Protein 5QIV (pdb70)

GO terms:
  GO:0004843 cysteine-type deubiquitinase activity (F, IDA)
  GO:0035871 protein K11-linked deubiquitination (P, IDA)
  GO:0070536 protein K63-linked deubiquitination (P, IDA)
  GO:0071108 protein K48-linked deubiquitination (P, IDA)
  GO:0004843 cysteine-type deubiquitinase activity (F, IMP)
  GO:0016579 protein deubiquitination (P, IMP)
  GO:0005515 protein binding (F, IPI)
  GO:0005634 nucleus (C, HDA)

InterPro domains:
  IPR003323 OTU domain [PS50802] (40-231)
  IPR016615 Ubiquitin thioesterase Otubain [PIRSF013503] (4-231)
  IPR019400 Peptidase C65, otubain [PF10275] (3-229)
  IPR038765 Papain-like cysteine peptidase superfamily [SSF54001] (8-233)
  IPR042467 Peptidase C65, otubain, subdomain 2 [G3DSA:1.20.1300.20] (46-189)
  IPR042468 Peptidase C65, otubain, subdomain 1 [G3DSA:3.30.200.60] (8-229)

Organism: Homo sapiens (NCBI:txid9606)

CATH classification: 3.30.200.60 (+1 more: 1.20.1300.20)

Foldseek 3Di:
DQFKDDKDFQQVCCVVPDPQVQLNVLSVVVNVVFGIWIFGDLQLLFVLLQLLLLLLLLCQPPVVVLVVLLVLLVCLVVLLVVLPHDCVVLVQLSVLSNVLSVCSVPVRDSVVSVVQCVPVVSVVSPSLNLLSSLLSQCSVPVVVCCVPPNVPDDSNVCSVPARNDPSHQDDPSSVLSSCVSSVAKEKEWERESDNDDGDIAIRVRPDDHSWYWYDYDSGTMGTHD

Nearest PDB structures (foldseek):
  5qis-assembly1_A  TM=1.003E+00  e=1.590E-37  Homo sapiens
  4fjv-assembly1_A  TM=9.798E-01  e=3.306E-34  Homo sapiens
  1tff-assembly1_A  TM=9.519E-01  e=2.500E-30  Homo sapiens
  2zfy-assembly1_A  TM=9.402E-01  e=4.139E-23  Homo sapiens
  4ddg-assembly1_A  TM=9.583E-01  e=1.104E-22  Homo sapiens

B-factor: mean 21.62, std 11.78, range [8.52, 109.07]

Radius of gyration: 17.59 Å; Cα contacts (8 Å, |Δi|>4): 343; chains: 1; bounding box: 45×33×50 Å

Sequence (225 aa):
FNLISEKCCDILSILRDHPENRIYRRKIEELSKRFTAIRKTKGDRNCFYRALGYSSYLESLLGKSREIFKFKERVLQTPNDLLAAGFEEHKFRNFFNAFYSVVELVEKDGSVSSSSLLKVFNDQSASDHIVQFLRLLTSAFIRNRADFFRHFIDEEMDIKDFCTHEVEPMATECCDHIQITALSQALSIALQVEYVDEMDTALNHHVFPEAATPSVYLLYKTSHYNILYA

Solvent-accessible surface area: 11249 Å² total; per-residue (Å²): 151,92,1,0,15,89,108,41,113,10,85,28,17,40,185,60,71,95,188,27,183,20,29,127,77,2,10,62,76,0,30,164,113,4,99,14,1,9,88,12,104,61,40,10,8,6,5,0,1,0,2,6,0,7,25,1,24,29,8,32,76,101,94,144,78,11,121,110,9,42,106,68,0,92,96,0,24,84,20,0,87,82,26,61,40,93,74,111,140,4,111,96,51,28,79,24,3,40,67,3,1,48,43,4,84,160,71,33,40,65,69,29,2,14,154,38,0,25,71,89,70,30,0,39,65,0,0,28,0,2,0,19,0,0,0,0,15,0,60,61,93,18,109,72,0,80,122,144,77,59,122,161,34,85,6,150,78,33,0,66,121,80,0,36,51,64,58,32,98,27,90,84,9,1,3,29,0,0,4,73,1,4,98,4,17,0,16,0,0,47,3,63,98,127,104,68,74,26,76,90,86,26,7,76,92,108,37,124,26,51,2,52,0,9,59,34,85,60,34,16,17,2,5,36,85

Secondary structure (DSSP, 8-state):
--SBPPPEEGGGGGGGSTT-HHHHHHHHHHTTT--EEE-B--SS-HHHHHHHHHHHHHHTT-HHHHHHHHHHHHHHHHHHHHTT--HHHHHHHHHHHHHHHHHHHHT--HHHHHHHHHSHHHHHHHHHHHHHHHHHHHHHTHHHHHHHT-TT--HHHHHHHHTSSTTPPP-HHHHHHHHHHHT--EEEEE--SSSS--EEEEESTT---SEEEEE-SS-EEEEE-

Structure (mmCIF, N/CA/C/O backbone):
data_5QIV
#
_entry.id   5QIV
#
_cell.length_a   47.240
_cell.length_b   58.635
_cell.length_c   49.790
_cell.angle_alpha   90.000
_cell.angle_beta   116.180
_cell.angle_gamma   90.000
#
_symmetry.space_group_name_H-M   'P 1 21 1'
#
loop_
_entity.id
_entity.type
_entity.pdbx_description
1 polymer 'Ubiquitin thioesterase OTUB2'
2 non-polymer 1,2-ETHANEDIOL
3 non-polymer "N'-acetyl-2-[(3R)-1,1-dioxo-1lambda~6~-thiolan-3-yl]acetohydrazide"
4 non-polymer 'UNKNOWN LIGAND'
5 water water
#
loop_
_atom_site.group_PDB
_atom_site.id
_atom_site.type_symbol
_atom_site.label_atom_id
_atom_site.label_alt_id
_atom_site.label_comp_id
_atom_site.label_asym_id
_atom_site.label_entity_id
_atom_site.label_seq_id
_atom_site.pdbx_PDB_ins_code
_atom_site.Cartn_x
_atom_site.Cartn_y
_atom_site.Cartn_z
_atom_site.occupancy
_atom_site.B_iso_or_equiv
_atom_site.auth_seq_id
_atom_site.auth_comp_id
_atom_site.auth_asym_id
_atom_site.auth_atom_id
_atom_site.pdbx_PDB_model_num
ATOM 1 N N . PHE A 1 1 ? 30.077 58.171 18.064 1.00 25.76 6 PHE A N 1
ATOM 2 C CA . PHE A 1 1 ? 29.205 56.950 18.328 1.00 22.85 6 PHE A CA 1
ATOM 3 C C . PHE A 1 1 ? 27.929 57.351 19.105 1.00 24.24 6 PHE A C 1
ATOM 4 O O . PHE A 1 1 ? 27.513 56.679 20.067 1.00 27.42 6 PHE A O 1
ATOM 12 N N . ASN A 1 2 ? 27.272 58.433 18.675 1.00 22.27 7 ASN A N 1
ATOM 13 C CA . ASN A 1 2 ? 26.134 58.959 19.389 1.00 23.44 7 ASN A CA 1
ATOM 14 C C . ASN A 1 2 ? 24.806 58.248 19.050 1.00 21.36 7 ASN A C 1
ATOM 15 O O . ASN A 1 2 ? 23.884 58.402 19.796 1.00 21.80 7 ASN A O 1
ATOM 20 N N . LEU A 1 3 ? 24.715 57.516 17.949 1.00 14.53 8 LEU A N 1
ATOM 21 C CA . LEU A 1 3 ? 23.460 56.806 17.567 1.00 14.37 8 LEU A CA 1
ATOM 22 C C . LEU A 1 3 ? 23.547 55.304 17.883 1.00 15.13 8 LEU A C 1
ATOM 23 O O . LEU A 1 3 ? 22.539 54.750 18.381 1.00 16.06 8 LEU A O 1
ATOM 28 N N . ILE A 1 4 ? 24.713 54.681 17.619 1.00 13.81 9 ILE A N 1
ATOM 29 C CA . ILE A 1 4 ? 24.966 53.281 17.906 1.00 14.72 9 ILE A CA 1
ATOM 30 C C . ILE A 1 4 ? 26.395 53.176 18.496 1.00 15.56 9 ILE A C 1
ATOM 31 O O . ILE A 1 4 ? 27.343 53.564 17.846 1.00 14.89 9 ILE A O 1
ATOM 36 N N . SER A 1 5 ? 26.488 52.635 19.723 1.00 14.21 10 SER A N 1
ATOM 37 C CA . SER A 1 5 ? 27.767 52.620 20.470 1.00 14.63 10 SER A CA 1
ATOM 38 C C . SER A 1 5 ? 28.688 51.529 19.949 1.00 16.13 10 SER A C 1
ATOM 39 O O . SER A 1 5 ? 28.301 50.605 19.234 1.00 15.79 10 SER A O 1
ATOM 42 N N . GLU A 1 6 ? 29.932 51.626 20.466 1.00 18.01 11 GLU A N 1
ATOM 43 C CA . GLU A 1 6 ? 30.891 50.569 20.445 1.00 21.26 11 GLU A CA 1
ATOM 44 C C . GLU A 1 6 ? 30.380 49.407 21.317 1.00 17.63 11 GLU A C 1
ATOM 45 O O . GLU A 1 6 ? 29.447 49.582 22.169 1.00 17.88 11 GLU A O 1
ATOM 51 N N . LYS A 1 7 ? 30.969 48.211 21.137 1.00 19.07 12 LYS A N 1
ATOM 52 C CA . LYS A 1 7 ? 30.530 47.045 21.875 1.00 18.54 12 LYS A CA 1
ATOM 53 C C . LYS A 1 7 ? 31.045 47.155 23.294 1.00 18.74 12 LYS A C 1
ATOM 54 O O . LYS A 1 7 ? 32.270 47.464 23.483 1.00 22.07 12 LYS A O 1
ATOM 60 N N . CYS A 1 8 ? 30.233 46.787 24.273 1.00 15.74 13 CYS A N 1
ATOM 61 C CA A CYS A 1 8 ? 30.630 46.726 25.679 0.50 14.92 13 CYS A CA 1
ATOM 62 C CA B CYS A 1 8 ? 30.768 46.649 25.604 0.50 17.92 13 CYS A CA 1
ATOM 63 C C . CYS A 1 8 ? 30.260 45.373 26.305 1.00 16.64 13 CYS A C 1
ATOM 64 O O . CYS A 1 8 ? 29.345 44.649 25.864 1.00 17.46 13 CYS A O 1
ATOM 69 N N . ASP A 1 9 ? 30.891 45.065 27.451 1.00 19.50 14 ASP A N 1
ATOM 70 C CA . ASP A 1 9 ? 30.586 43.873 28.233 1.00 20.89 14 ASP A CA 1
ATOM 71 C C . ASP A 1 9 ? 29.140 43.978 28.733 1.00 17.55 14 ASP A C 1
ATOM 72 O O . ASP A 1 9 ? 28.676 45.071 29.112 1.00 18.31 14 ASP A O 1
ATOM 77 N N . ILE A 1 10 ? 28.393 42.867 28.666 1.00 18.65 15 ILE A N 1
ATOM 78 C CA . ILE A 1 10 ? 26.960 42.893 29.063 1.00 21.08 15 ILE A CA 1
ATOM 79 C C . ILE A 1 10 ? 26.744 43.487 30.482 1.00 20.72 15 ILE A C 1
ATOM 80 O O . ILE A 1 10 ? 25.780 44.260 30.705 1.00 19.04 15 ILE A O 1
ATOM 85 N N . LEU A 1 11 ? 27.600 43.187 31.479 1.00 18.91 16 LEU A N 1
ATOM 86 C CA . LEU A 1 11 ? 27.347 43.653 32.836 1.00 19.34 16 LEU A CA 1
ATOM 87 C C . LEU A 1 11 ? 27.592 45.177 32.981 1.00 20.03 16 LEU A C 1
ATOM 88 O O . LEU A 1 11 ? 27.232 45.753 34.020 1.00 21.28 16 LEU A O 1
ATOM 93 N N . SER A 1 12 ? 28.162 45.835 31.957 1.00 17.78 17 SER A N 1
ATOM 94 C CA . SER A 1 12 ? 28.352 47.280 32.010 1.00 20.53 17 SER A CA 1
ATOM 95 C C . SER A 1 12 ? 27.008 48.047 32.134 1.00 22.14 17 SER A C 1
ATOM 96 O O . SER A 1 12 ? 26.982 49.237 32.519 1.00 24.13 17 SER A O 1
ATOM 99 N N . ILE A 1 13 ? 25.891 47.398 31.811 1.00 18.74 18 ILE A N 1
ATOM 100 C CA . ILE A 1 13 ? 24.612 48.114 31.918 1.00 18.94 18 ILE A CA 1
ATOM 101 C C . ILE A 1 13 ? 24.003 48.015 33.324 1.00 16.71 18 ILE A C 1
ATOM 102 O O . ILE A 1 13 ? 22.982 48.640 33.592 1.00 16.81 18 ILE A O 1
ATOM 107 N N . LEU A 1 14 ? 24.628 47.318 34.282 1.00 17.48 19 LEU A N 1
ATOM 108 C CA . LEU A 1 14 ? 24.154 47.374 35.670 1.00 18.69 19 LEU A CA 1
ATOM 109 C C . LEU A 1 14 ? 24.096 48.825 36.165 1.00 20.96 19 LEU A C 1
ATOM 110 O O . LEU A 1 14 ? 23.241 49.162 36.975 1.00 19.76 19 LEU A O 1
ATOM 115 N N . ARG A 1 15 ? 25.029 49.666 35.702 1.00 20.01 20 ARG A N 1
ATOM 116 C CA . ARG A 1 15 ? 25.123 51.037 36.196 1.00 21.32 20 ARG A CA 1
ATOM 117 C C . ARG A 1 15 ? 23.929 51.883 35.758 1.00 21.74 20 ARG A C 1
ATOM 118 O O . ARG A 1 15 ? 23.752 52.996 36.292 1.00 24.31 20 ARG A O 1
ATOM 126 N N . ASP A 1 16 ? 23.159 51.423 34.745 1.00 20.76 21 ASP A N 1
ATOM 127 C CA . ASP A 1 16 ? 21.954 52.158 34.305 1.00 20.48 21 ASP A CA 1
ATOM 128 C C . ASP A 1 16 ? 20.796 52.039 35.307 1.00 20.03 21 ASP A C 1
ATOM 129 O O . ASP A 1 16 ? 19.920 52.918 35.271 1.00 26.32 21 ASP A O 1
ATOM 134 N N . HIS A 1 17 ? 20.804 51.039 36.206 1.00 23.04 22 HIS A N 1
ATOM 135 C CA . HIS A 1 17 ? 19.728 50.879 37.222 1.00 26.20 22 HIS A CA 1
ATOM 136 C C . HIS A 1 17 ? 20.336 50.433 38.539 1.00 22.51 22 HIS A C 1
ATOM 137 O O . HIS A 1 17 ? 20.112 49.338 39.044 1.00 26.48 22 HIS A O 1
ATOM 144 N N . PRO A 1 18 ? 21.179 51.309 39.132 1.00 20.46 23 PRO A N 1
ATOM 145 C CA . PRO A 1 18 ? 21.866 50.901 40.343 1.00 20.86 23 PRO A CA 1
ATOM 146 C C . PRO A 1 18 ? 20.867 50.624 41.477 1.00 17.60 23 PRO A C 1
ATOM 147 O O . PRO A 1 18 ? 19.863 51.323 41.645 1.00 23.39 23 PRO A O 1
ATOM 151 N N . GLU A 1 19 ? 21.201 49.636 42.322 1.00 24.09 24 GLU A N 1
ATOM 152 C CA . GLU A 1 19 ? 20.369 49.386 43.519 1.00 31.62 24 GLU A CA 1
ATOM 153 C C . GLU A 1 19 ? 18.912 49.122 43.076 1.00 35.78 24 GLU A C 1
ATOM 154 O O . GLU A 1 19 ? 17.947 49.538 43.686 1.00 44.61 24 GLU A O 1
ATOM 160 N N . ASN A 1 20 ? 18.769 48.408 41.961 1.00 37.58 25 ASN A N 1
ATOM 161 C CA . ASN A 1 20 ? 17.476 47.912 41.540 1.00 32.67 25 ASN A CA 1
ATOM 162 C C . ASN A 1 20 ? 17.552 46.389 41.484 1.00 30.40 25 ASN A C 1
ATOM 163 O O . ASN A 1 20 ? 18.178 45.888 40.531 1.00 31.69 25 ASN A O 1
ATOM 168 N N . ARG A 1 21 ? 16.956 45.700 42.490 1.00 24.58 26 ARG A N 1
ATOM 169 C CA . ARG A 1 21 ? 17.099 44.266 42.725 1.00 23.78 26 ARG A CA 1
ATOM 170 C C . ARG A 1 21 ? 16.715 43.458 41.489 1.00 19.70 26 ARG A C 1
ATOM 171 O O . ARG A 1 21 ? 17.385 42.485 41.117 1.00 18.19 26 ARG A O 1
ATOM 179 N N . ILE A 1 22 ? 15.547 43.797 40.925 1.00 19.41 27 ILE A N 1
ATOM 180 C CA . ILE A 1 22 ? 14.996 42.991 39.824 1.00 18.25 27 ILE A CA 1
ATOM 181 C C . ILE A 1 22 ? 15.795 43.196 38.535 1.00 17.68 27 ILE A C 1
ATOM 182 O O . ILE A 1 22 ? 16.140 42.223 37.853 1.00 15.57 27 ILE A O 1
ATOM 187 N N . TYR A 1 23 ? 16.138 44.450 38.226 1.00 18.17 28 TYR A N 1
ATOM 188 C CA . TYR A 1 23 ? 16.989 44.697 37.064 1.00 16.68 28 TYR A CA 1
ATOM 189 C C . TYR A 1 23 ? 18.345 43.974 37.199 1.00 15.38 28 TYR A C 1
ATOM 190 O O . TYR A 1 23 ? 18.827 43.364 36.193 1.00 15.67 28 TYR A O 1
ATOM 199 N N . ARG A 1 24 ? 18.960 44.050 38.402 1.00 15.62 29 ARG A N 1
ATOM 200 C CA . ARG A 1 24 ? 20.269 43.398 38.578 1.00 18.26 29 ARG A CA 1
ATOM 201 C C . ARG A 1 24 ? 20.095 41.888 38.334 1.00 17.75 29 ARG A C 1
ATOM 202 O O . ARG A 1 24 ? 20.907 41.277 37.636 1.00 18.43 29 ARG A O 1
ATOM 210 N N . ARG A 1 25 ? 19.044 41.288 38.904 1.00 16.86 30 ARG A N 1
ATOM 211 C CA . ARG A 1 25 ? 18.857 39.822 38.713 1.00 16.46 30 ARG A CA 1
ATOM 212 C C . ARG A 1 25 ? 18.725 39.461 37.219 1.00 15.35 30 ARG A C 1
ATOM 213 O O . ARG A 1 25 ? 19.339 38.505 36.704 1.00 15.76 30 ARG A O 1
ATOM 221 N N . LYS A 1 26 ? 17.878 40.204 36.479 1.00 14.64 31 LYS A N 1
ATOM 222 C CA . LYS A 1 26 ? 17.597 39.857 35.106 1.00 14.31 31 LYS A CA 1
ATOM 223 C C . LYS A 1 26 ? 18.822 40.094 34.223 1.00 14.05 31 LYS A C 1
ATOM 224 O O . LYS A 1 26 ? 19.062 39.333 33.279 1.00 14.55 31 LYS A O 1
ATOM 230 N N . ILE A 1 27 ? 19.589 41.177 34.499 1.00 13.83 32 ILE A N 1
ATOM 231 C CA . ILE A 1 27 ? 20.826 41.430 33.719 1.00 14.81 32 ILE A CA 1
ATOM 232 C C . ILE A 1 27 ? 21.887 40.354 34.028 1.00 14.63 32 ILE A C 1
ATOM 233 O O . ILE A 1 27 ? 22.577 39.902 33.110 1.00 13.61 32 ILE A O 1
ATOM 238 N N . GLU A 1 28 ? 22.010 39.960 35.297 1.00 14.41 33 GLU A N 1
ATOM 239 C CA . GLU A 1 28 ? 22.938 38.809 35.606 1.00 16.24 33 GLU A CA 1
ATOM 240 C C . GLU A 1 28 ? 22.548 37.528 34.848 1.00 15.56 33 GLU A C 1
ATOM 241 O O . GLU A 1 28 ? 23.393 36.827 34.283 1.00 15.43 33 GLU A O 1
ATOM 247 N N . GLU A 1 29 ? 21.231 37.235 34.788 1.00 15.28 34 GLU A N 1
ATOM 248 C CA . GLU A 1 29 ? 20.737 36.067 34.024 1.00 15.40 34 GLU A CA 1
ATOM 249 C C . GLU A 1 29 ? 21.067 36.215 32.527 1.00 15.01 34 GLU A C 1
ATOM 250 O O . GLU A 1 29 ? 21.557 35.277 31.856 1.00 16.00 34 GLU A O 1
ATOM 256 N N . LEU A 1 30 ? 20.809 37.411 31.990 1.00 14.29 35 LEU A N 1
ATOM 257 C CA . LEU A 1 30 ? 21.069 37.686 30.560 1.00 14.54 35 LEU A CA 1
ATOM 258 C C . LEU A 1 30 ? 22.563 37.461 30.223 1.00 14.31 35 LEU A C 1
ATOM 259 O O . LEU A 1 30 ? 22.908 36.964 29.147 1.00 15.43 35 LEU A O 1
ATOM 264 N N . SER A 1 31 ? 23.458 37.836 31.159 1.00 16.10 36 SER A N 1
ATOM 265 C CA . SER A 1 31 ? 24.939 37.674 30.968 1.00 16.59 36 SER A CA 1
ATOM 266 C C . SER A 1 31 ? 25.369 36.202 30.858 1.00 16.16 36 SER A C 1
ATOM 267 O O . SER A 1 31 ? 26.466 35.937 30.378 1.00 18.79 36 SER A O 1
ATOM 270 N N . LYS A 1 32 ? 24.494 35.250 31.230 1.00 14.75 37 LYS A N 1
ATOM 271 C CA . LYS A 1 32 ? 24.838 33.839 31.133 1.00 18.61 37 LYS A CA 1
ATOM 272 C C . LYS A 1 32 ? 24.670 33.357 29.690 1.00 19.64 37 LYS A C 1
ATOM 273 O O . LYS A 1 32 ? 25.214 32.299 29.355 1.00 21.40 37 LYS A O 1
ATOM 279 N N . ARG A 1 33 ? 23.841 34.082 28.887 1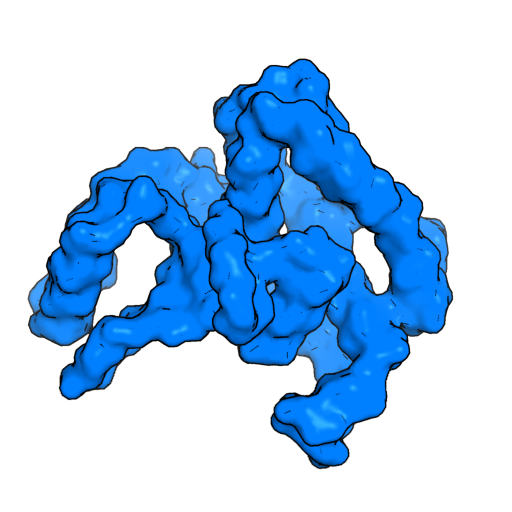.00 19.40 38 ARG A N 1
ATOM 280 C CA . ARG A 1 33 ? 23.516 33.666 27.498 1.00 19.59 38 ARG A CA 1
ATOM 281 C C . ARG A 1 33 ? 24.111 34.601 26.435 1.00 19.52 38 ARG A C 1
ATOM 282 O O . ARG A 1 33 ? 24.274 34.177 25.280 1.00 26.12 38 ARG A O 1
ATOM 290 N N . PHE A 1 34 ? 24.427 35.850 26.818 1.00 18.57 39 PHE A N 1
ATOM 291 C CA . PHE A 1 34 ? 24.970 36.844 25.899 1.00 17.60 39 PHE A CA 1
ATOM 292 C C . PHE A 1 34 ? 26.266 37.437 26.480 1.00 21.20 39 PHE A C 1
ATOM 293 O O . PHE A 1 34 ? 26.372 37.609 27.688 1.00 23.00 39 PHE A O 1
ATOM 301 N N . THR A 1 35 ? 27.219 37.782 25.617 1.00 21.01 40 THR A N 1
ATOM 302 C CA . THR A 1 35 ? 28.549 38.269 26.029 1.00 21.96 40 THR A CA 1
ATOM 303 C C . THR A 1 35 ? 28.720 39.799 25.942 1.00 22.20 40 THR A C 1
ATOM 304 O O . THR A 1 35 ? 29.587 40.388 26.686 1.00 28.53 40 THR A O 1
ATOM 308 N N . ALA A 1 36 ? 27.963 40.467 25.053 1.00 17.53 41 ALA A N 1
ATOM 309 C CA . ALA A 1 36 ? 28.232 41.863 24.726 1.00 16.81 41 ALA A CA 1
ATOM 310 C C . ALA A 1 36 ? 26.938 42.571 24.290 1.00 15.75 41 ALA A C 1
ATOM 311 O O . ALA A 1 36 ? 25.898 41.863 23.970 1.00 16.68 41 ALA A O 1
ATOM 313 N N . ILE A 1 37 ? 26.976 43.915 24.319 1.00 14.72 42 ILE A N 1
ATOM 314 C CA . ILE A 1 37 ? 25.835 44.813 24.011 1.00 13.65 42 ILE A CA 1
ATOM 315 C C . ILE A 1 37 ? 26.324 46.079 23.309 1.00 15.58 42 ILE A C 1
ATOM 316 O O . ILE A 1 37 ? 27.434 46.543 23.604 1.00 17.69 42 ILE A O 1
ATOM 321 N N . ARG A 1 38 ? 25.546 46.578 22.335 1.00 14.35 43 ARG A N 1
ATOM 322 C CA . ARG A 1 38 ? 25.646 47.948 21.856 1.00 14.87 43 ARG A CA 1
ATOM 323 C C . ARG A 1 38 ? 24.379 48.719 22.277 1.00 13.99 43 ARG A C 1
ATOM 324 O O . ARG A 1 38 ? 23.253 48.233 22.075 1.00 14.97 43 ARG A O 1
ATOM 332 N N . LYS A 1 39 ? 24.606 49.924 22.759 1.00 16.34 44 LYS A N 1
ATOM 333 C CA . LYS A 1 39 ? 23.515 50.864 23.120 1.00 15.98 44 LYS A CA 1
ATOM 334 C C . LYS A 1 39 ? 23.127 51.667 21.870 1.00 14.89 44 LYS A C 1
ATOM 335 O O . LYS A 1 39 ? 23.948 51.996 20.993 1.00 17.25 44 LYS A O 1
ATOM 341 N N . THR A 1 40 ? 21.845 52.043 21.830 1.00 15.73 45 THR A N 1
ATOM 342 C CA . THR A 1 40 ? 21.289 52.871 20.770 1.00 15.27 45 THR A CA 1
ATOM 343 C C . THR A 1 40 ? 20.673 54.151 21.379 1.00 14.79 45 THR A C 1
ATOM 344 O O . THR A 1 40 ? 20.154 54.163 22.500 1.00 16.91 45 THR A O 1
ATOM 348 N N . LYS A 1 41 ? 20.670 55.242 20.596 1.00 14.70 46 LYS A N 1
ATOM 349 C CA . LYS A 1 41 ? 20.013 56.487 21.092 1.00 15.82 46 LYS A CA 1
ATOM 350 C C . LYS A 1 41 ? 18.485 56.335 21.200 1.00 13.80 46 LYS A C 1
ATOM 351 O O . LYS A 1 41 ? 17.842 55.847 20.229 1.00 13.26 46 LYS A O 1
ATOM 357 N N . GLY A 1 42 ? 17.895 56.781 22.316 1.00 15.45 47 GLY A N 1
ATOM 358 C CA . GLY A 1 42 ? 16.426 56.698 22.571 1.00 15.16 47 GLY A CA 1
ATOM 359 C C . GLY A 1 42 ? 15.645 57.890 22.040 1.00 15.68 47 GLY A C 1
ATOM 360 O O . GLY A 1 42 ? 15.151 58.709 22.862 1.00 23.37 47 GLY A O 1
ATOM 361 N N . ASP A 1 43 ? 15.585 57.987 20.717 1.00 12.75 48 ASP A N 1
ATOM 362 C CA . ASP A 1 43 ? 15.003 59.167 20.043 1.00 13.44 48 ASP A CA 1
ATOM 363 C C . ASP A 1 43 ? 13.641 58.840 19.353 1.00 14.58 48 ASP A C 1
ATOM 364 O O . ASP A 1 43 ? 13.152 59.652 18.577 1.00 13.57 48 ASP A O 1
ATOM 369 N N . ARG A 1 44 ? 13.081 57.658 19.623 1.00 12.29 49 ARG A N 1
ATOM 370 C CA . ARG A 1 44 ? 11.840 57.173 18.966 1.00 12.91 49 ARG A CA 1
ATOM 371 C C . ARG A 1 44 ? 12.083 56.369 17.697 1.00 12.77 49 ARG A C 1
ATOM 372 O O . ARG A 1 44 ? 11.120 55.704 17.189 1.00 13.67 49 ARG A O 1
ATOM 373 N N . ASN A 1 45 ? 13.328 56.321 17.210 1.00 10.35 50 ASN A N 1
ATOM 374 C CA . ASN A 1 45 ? 13.735 55.589 15.971 1.00 10.93 50 ASN A CA 1
ATOM 375 C C . ASN A 1 45 ? 14.571 54.315 16.249 1.00 10.21 50 ASN A C 1
ATOM 376 O O . ASN A 1 45 ? 14.970 53.633 15.304 1.00 10.46 50 ASN A O 1
ATOM 381 N N . CYS A 1 46 ? 14.751 53.972 17.544 1.00 10.89 51 CYS A N 1
ATOM 382 C CA . CYS A 1 46 ? 15.788 53.001 17.843 1.00 11.24 51 CYS A CA 1
ATOM 383 C C . CYS A 1 46 ? 15.483 51.571 17.365 1.00 11.37 51 CYS A C 1
ATOM 384 O O . CYS A 1 46 ? 16.431 50.777 17.119 1.00 10.79 51 CYS A O 1
ATOM 387 N N . PHE A 1 47 ? 14.193 51.191 17.183 1.00 10.94 52 PHE A N 1
ATOM 388 C CA . PHE A 1 47 ? 13.914 49.837 16.686 1.00 10.22 52 PHE A CA 1
ATOM 389 C C . PHE A 1 47 ? 14.446 49.682 15.267 1.00 9.77 52 PHE A C 1
ATOM 390 O O . PHE A 1 47 ? 15.185 48.737 14.894 1.00 10.47 52 PHE A O 1
ATOM 398 N N . TYR A 1 48 ? 14.045 50.638 14.408 1.00 9.97 53 TYR A N 1
ATOM 399 C CA . TYR A 1 48 ? 14.464 50.626 12.984 1.00 9.44 53 TYR A CA 1
ATOM 400 C C . TYR A 1 48 ? 15.998 50.693 12.840 1.00 9.00 53 TYR A C 1
ATOM 401 O O . TYR A 1 48 ? 16.618 49.968 12.001 1.00 10.35 53 TYR A O 1
ATOM 410 N N . ARG A 1 49 ? 16.592 51.628 13.606 1.00 9.67 54 ARG A N 1
ATOM 411 C CA . ARG A 1 49 ? 18.071 51.834 13.549 1.00 10.64 54 ARG A CA 1
ATOM 412 C C . ARG A 1 49 ? 18.824 50.576 14.043 1.00 10.07 54 ARG A C 1
ATOM 413 O O . ARG A 1 49 ? 19.771 50.159 13.366 1.00 11.06 54 ARG A O 1
ATOM 421 N N . ALA A 1 50 ? 18.353 49.986 15.146 1.00 10.85 55 ALA A N 1
ATOM 422 C CA . ALA A 1 50 ? 19.039 48.800 15.710 1.00 10.56 55 ALA A CA 1
ATOM 423 C C . ALA A 1 50 ? 18.892 47.582 14.786 1.00 10.22 55 ALA A C 1
ATOM 424 O O . ALA A 1 50 ? 19.855 46.794 14.567 1.00 11.35 55 ALA A O 1
ATOM 426 N N . LEU A 1 51 ? 17.642 47.371 14.245 1.00 10.35 56 LEU A N 1
ATOM 427 C CA . LEU A 1 51 ? 17.454 46.164 13.376 1.00 11.10 56 LEU A CA 1
ATOM 428 C C . LEU A 1 51 ? 18.233 46.309 12.077 1.00 9.69 56 LEU A C 1
ATOM 429 O O . LEU A 1 51 ? 18.924 45.363 11.617 1.00 10.99 56 LEU A O 1
ATOM 434 N N . GLY A 1 52 ? 18.211 47.526 11.476 1.00 10.97 57 GLY A N 1
ATOM 435 C CA . GLY A 1 52 ? 19.001 47.734 10.270 1.00 11.36 57 GLY A CA 1
ATOM 436 C C . GLY A 1 52 ? 20.509 47.512 10.455 1.00 10.41 57 GLY A C 1
ATOM 437 O O . GLY A 1 52 ? 21.146 46.799 9.675 1.00 11.51 57 GLY A O 1
ATOM 438 N N . TYR A 1 53 ? 21.035 48.125 11.502 1.00 10.43 58 TYR A N 1
ATOM 439 C CA . TYR A 1 53 ? 22.515 47.933 11.750 1.00 10.58 58 TYR A CA 1
ATOM 440 C C . TYR A 1 53 ? 22.841 46.466 12.048 1.00 10.49 58 TYR A C 1
ATOM 441 O O . TYR A 1 53 ? 23.794 45.887 11.463 1.00 11.19 58 TYR A O 1
ATOM 450 N N . SER A 1 54 ? 22.114 45.851 12.994 1.00 11.13 59 SER A N 1
ATOM 451 C CA A SER A 1 54 ? 22.486 44.496 13.462 0.50 13.31 59 SER A CA 1
ATOM 452 C CA B SER A 1 54 ? 22.504 44.497 13.458 0.50 12.08 59 SER A CA 1
ATOM 453 C C . SER A 1 54 ? 22.354 43.466 12.335 1.00 11.41 59 SER A C 1
ATOM 454 O O . SER A 1 54 ? 23.161 42.572 12.150 1.00 12.49 59 SER A O 1
ATOM 459 N N . TYR A 1 55 ? 21.302 43.580 11.509 1.00 10.77 60 TYR A N 1
ATOM 460 C CA . TYR A 1 55 ? 21.104 42.618 10.415 1.00 11.15 60 TYR A CA 1
ATOM 461 C C . TYR A 1 55 ? 22.201 42.763 9.341 1.00 9.81 60 TYR A C 1
ATOM 462 O O . TYR A 1 55 ? 22.824 41.780 8.886 1.00 12.00 60 TYR A O 1
ATOM 471 N N . LEU A 1 56 ? 22.496 44.004 8.910 1.00 11.64 61 LEU A N 1
ATOM 472 C CA . LEU A 1 56 ? 23.545 44.232 7.920 1.00 11.73 61 LEU A CA 1
ATOM 473 C C . LEU A 1 56 ? 24.918 43.748 8.488 1.00 11.63 61 LEU A C 1
ATOM 474 O O . LEU A 1 56 ? 25.741 43.168 7.745 1.00 12.39 61 LEU A O 1
ATOM 479 N N . GLU A 1 57 ? 25.169 44.026 9.783 1.00 11.31 62 GLU A N 1
ATOM 480 C CA . GLU A 1 57 ? 26.463 43.526 10.414 1.00 13.43 62 GLU A CA 1
ATOM 481 C C . GLU A 1 57 ? 26.568 41.989 10.320 1.00 14.35 62 GLU A C 1
ATOM 482 O O . GLU A 1 57 ? 27.655 41.410 10.045 1.00 14.37 62 GLU A O 1
ATOM 488 N N . SER A 1 58 ? 25.411 41.309 10.470 1.00 12.78 63 SER A N 1
ATOM 489 C CA . SER A 1 58 ? 25.383 39.836 10.454 1.00 13.17 63 SER A CA 1
ATOM 490 C C . SER A 1 58 ? 25.685 39.297 9.033 1.00 14.09 63 SER A C 1
ATOM 491 O O . SER A 1 58 ? 26.067 38.117 8.888 1.00 18.01 63 SER A O 1
ATOM 494 N N . LEU A 1 59 ? 25.516 40.118 7.990 1.00 13.22 64 LEU A N 1
ATOM 495 C CA . LEU A 1 59 ? 25.763 39.683 6.613 1.00 14.30 64 LEU A CA 1
ATOM 496 C C . LEU A 1 59 ? 27.241 39.798 6.218 1.00 14.23 64 LEU A C 1
ATOM 497 O O . LEU A 1 59 ? 27.666 39.222 5.202 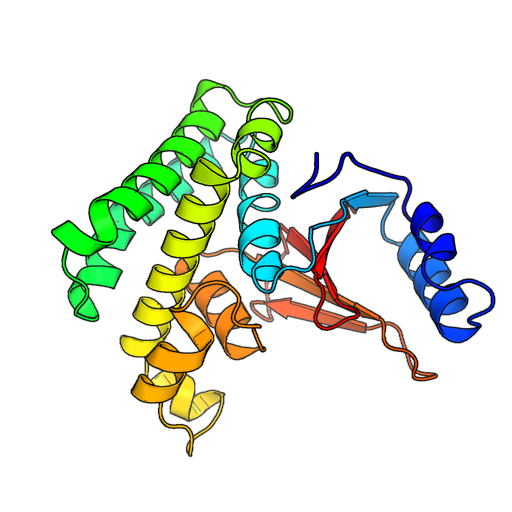1.00 15.98 64 LEU A O 1
ATOM 502 N N . LEU A 1 60 ? 28.043 40.573 6.995 1.00 14.13 65 LEU A N 1
ATOM 503 C CA . LEU A 1 60 ? 29.434 40.890 6.544 1.00 14.08 65 LEU A CA 1
ATOM 504 C C . LEU A 1 60 ? 30.207 39.597 6.234 1.00 14.63 65 LEU A C 1
ATOM 505 O O . LEU A 1 60 ? 30.197 38.669 7.056 1.00 17.60 65 LEU A O 1
ATOM 510 N N . GLY A 1 61 ? 30.807 39.539 5.035 1.00 15.57 66 GLY A N 1
ATOM 511 C CA . GLY A 1 61 ? 31.634 38.350 4.604 1.00 15.42 66 GLY A CA 1
ATOM 512 C C . GLY A 1 61 ? 30.876 37.137 4.057 1.00 14.43 66 GLY A C 1
ATOM 513 O O . GLY A 1 61 ? 31.480 36.139 3.786 1.00 20.38 66 GLY A O 1
ATOM 514 N N . LYS A 1 62 ? 29.539 37.215 3.984 1.00 14.25 67 LYS A N 1
ATOM 515 C CA . LYS A 1 62 ? 28.673 36.069 3.597 1.00 15.57 67 LYS A CA 1
ATOM 516 C C . LYS A 1 62 ? 28.183 36.313 2.180 1.00 14.90 67 LYS A C 1
ATOM 517 O O . LYS A 1 62 ? 27.090 36.948 1.990 1.00 15.74 67 LYS A O 1
ATOM 523 N N . SER A 1 63 ? 28.907 35.819 1.195 1.00 13.43 68 SER A N 1
ATOM 524 C CA . SER A 1 63 ? 28.671 36.216 -0.236 1.00 14.57 68 SER A CA 1
ATOM 525 C C . SER A 1 63 ? 27.317 35.705 -0.769 1.00 13.73 68 SER A C 1
ATOM 526 O O . SER A 1 63 ? 26.626 36.500 -1.468 1.00 14.10 68 SER A O 1
ATOM 529 N N . ARG A 1 64 ? 26.875 34.506 -0.390 1.00 13.21 69 ARG A N 1
ATOM 530 C CA . ARG A 1 64 ? 25.516 34.053 -0.888 1.00 12.63 69 ARG A CA 1
ATOM 531 C C . ARG A 1 64 ? 24.394 34.820 -0.211 1.00 13.11 69 ARG A C 1
ATOM 532 O O . ARG A 1 64 ? 23.405 35.213 -0.905 1.00 14.36 69 ARG A O 1
ATOM 540 N N . GLU A 1 65 ? 24.487 35.050 1.078 1.00 12.03 70 GLU A N 1
ATOM 541 C CA . GLU A 1 65 ? 23.455 35.738 1.839 1.00 14.17 70 GLU A CA 1
ATOM 542 C C . GLU A 1 65 ? 23.341 37.203 1.360 1.00 14.62 70 GLU A C 1
ATOM 543 O O . GLU A 1 65 ? 22.207 37.761 1.302 1.00 16.22 70 GLU A O 1
ATOM 549 N N . ILE A 1 66 ? 24.454 37.880 1.097 1.00 13.82 71 ILE A N 1
ATOM 550 C CA . ILE A 1 66 ? 24.453 39.228 0.542 1.00 14.84 71 ILE A CA 1
ATOM 551 C C . ILE A 1 66 ? 23.738 39.215 -0.824 1.00 14.07 71 ILE A C 1
ATOM 552 O O . ILE A 1 66 ? 22.918 40.119 -1.076 1.00 14.85 71 ILE A O 1
ATOM 557 N N . PHE A 1 67 ? 24.097 38.300 -1.715 1.00 13.88 72 PHE A N 1
ATOM 558 C CA . PHE A 1 67 ? 23.500 38.263 -3.072 1.00 13.54 72 PHE A CA 1
ATOM 559 C C . PHE A 1 67 ? 21.967 38.192 -2.917 1.00 12.86 72 PHE A C 1
ATOM 560 O O . PHE A 1 67 ? 21.240 38.917 -3.648 1.00 14.80 72 PHE A O 1
ATOM 568 N N . LYS A 1 68 ? 21.480 37.245 -2.111 1.00 11.72 73 LYS A N 1
ATOM 569 C CA . LYS A 1 68 ? 19.998 37.002 -1.935 1.00 14.37 73 LYS A CA 1
ATOM 570 C C . LYS A 1 68 ? 19.315 38.228 -1.329 1.00 14.41 73 LYS A C 1
ATOM 571 O O . LYS A 1 68 ? 18.222 38.626 -1.707 1.00 14.56 73 LYS A O 1
ATOM 577 N N . PHE A 1 69 ? 19.977 38.909 -0.373 1.00 12.86 74 PHE A N 1
ATOM 578 C CA . PHE A 1 69 ? 19.395 40.108 0.292 1.00 13.38 74 PHE A CA 1
ATOM 579 C C . PHE A 1 69 ? 19.321 41.240 -0.727 1.00 13.29 74 PHE A C 1
ATOM 580 O O . PHE A 1 69 ? 18.254 41.946 -0.797 1.00 15.90 74 PHE A O 1
ATOM 588 N N . LYS A 1 70 ? 20.384 41.466 -1.501 1.00 13.95 75 LYS A N 1
ATOM 589 C CA . LYS A 1 70 ? 20.357 42.545 -2.571 1.00 16.61 75 LYS A CA 1
ATOM 590 C C . LYS A 1 70 ? 19.199 42.298 -3.553 1.00 14.72 75 LYS A C 1
ATOM 591 O O . LYS A 1 70 ? 18.533 43.229 -3.954 1.00 15.62 75 LYS A O 1
ATOM 597 N N . GLU A 1 71 ? 19.022 41.038 -3.958 1.00 13.50 76 GLU A N 1
ATOM 598 C CA . GLU A 1 71 ? 17.919 40.677 -4.890 1.00 15.99 76 GLU A CA 1
ATOM 599 C C . GLU A 1 71 ? 16.565 41.123 -4.277 1.00 14.53 76 GLU A C 1
ATOM 600 O O . GLU A 1 71 ? 15.720 41.699 -5.002 1.00 17.18 76 GLU A O 1
ATOM 606 N N . ARG A 1 72 ? 16.307 40.856 -2.990 1.00 13.16 77 ARG A N 1
ATOM 607 C CA . ARG A 1 72 ? 15.045 41.266 -2.344 1.00 12.29 77 ARG A CA 1
ATOM 608 C C . ARG A 1 72 ? 14.943 42.805 -2.274 1.00 12.64 77 ARG A C 1
ATOM 609 O O . ARG A 1 72 ? 13.924 43.411 -2.579 1.00 13.27 77 ARG A O 1
ATOM 617 N N . VAL A 1 73 ? 16.048 43.469 -1.871 1.00 12.45 78 VAL A N 1
ATOM 618 C CA . VAL A 1 73 ? 16.035 44.966 -1.752 1.00 12.28 78 VAL A CA 1
ATOM 619 C C . VAL A 1 73 ? 15.729 45.603 -3.127 1.00 11.79 78 VAL A C 1
ATOM 620 O O . VAL A 1 73 ? 14.951 46.598 -3.198 1.00 12.68 78 VAL A O 1
ATOM 624 N N . LEU A 1 74 ? 16.237 45.030 -4.222 1.00 14.06 79 LEU A N 1
ATOM 625 C CA . LEU A 1 74 ? 15.969 45.614 -5.552 1.00 16.39 79 LEU A CA 1
ATOM 626 C C . LEU A 1 74 ? 14.468 45.530 -5.922 1.00 15.58 79 LEU A C 1
ATOM 627 O O . LEU A 1 74 ? 13.998 46.381 -6.731 1.00 16.21 79 LEU A O 1
ATOM 632 N N . GLN A 1 75 ? 13.720 44.629 -5.279 1.00 13.68 80 GLN A N 1
ATOM 633 C CA . GLN A 1 75 ? 12.270 44.533 -5.561 1.00 15.01 80 GLN A CA 1
ATOM 634 C C . GLN A 1 75 ? 11.431 45.423 -4.668 1.00 13.59 80 GLN A C 1
ATOM 635 O O . GLN A 1 75 ? 10.232 45.647 -4.966 1.00 13.83 80 GLN A O 1
ATOM 641 N N . THR A 1 76 ? 11.968 45.972 -3.584 1.00 13.05 81 THR A N 1
ATOM 642 C CA . THR A 1 76 ? 11.182 46.765 -2.616 1.00 12.45 81 THR A CA 1
ATOM 643 C C . THR A 1 76 ? 10.515 48.023 -3.211 1.00 12.22 81 THR A C 1
ATOM 644 O O . THR A 1 76 ? 9.461 48.411 -2.679 1.00 13.43 81 THR A O 1
ATOM 648 N N . PRO A 1 77 ? 11.066 48.709 -4.242 1.00 11.87 82 PRO A N 1
ATOM 649 C CA . PRO A 1 77 ? 10.299 49.812 -4.843 1.00 14.09 82 PRO A CA 1
ATOM 650 C C . PRO A 1 77 ? 8.907 49.371 -5.312 1.00 14.80 82 PRO A C 1
ATOM 651 O O . PRO A 1 77 ? 7.952 50.178 -5.284 1.00 15.16 82 PRO A O 1
ATOM 655 N N . ASN A 1 78 ? 8.788 48.131 -5.778 1.00 13.75 83 ASN A N 1
ATOM 656 C CA . ASN A 1 78 ? 7.469 47.599 -6.259 1.00 14.14 83 ASN A CA 1
ATOM 657 C C . ASN A 1 78 ? 6.487 47.507 -5.089 1.00 13.87 83 ASN A C 1
ATOM 658 O O . ASN A 1 78 ? 5.265 47.804 -5.247 1.00 13.97 83 ASN A O 1
ATOM 663 N N . ASP A 1 79 ? 6.922 47.057 -3.905 1.00 12.95 84 ASP A N 1
ATOM 664 C CA . ASP A 1 79 ? 6.071 47.058 -2.719 1.00 13.39 84 ASP A CA 1
ATOM 665 C C . ASP A 1 79 ? 5.533 48.469 -2.440 1.00 12.61 84 ASP A C 1
ATOM 666 O O . ASP A 1 79 ? 4.345 48.668 -2.048 1.00 12.62 84 ASP A O 1
ATOM 671 N N . LEU A 1 80 ? 6.464 49.453 -2.427 1.00 12.67 85 LEU A N 1
ATOM 672 C CA . LEU A 1 80 ? 6.083 50.877 -2.120 1.00 13.29 85 LEU A CA 1
ATOM 673 C C . LEU A 1 80 ? 5.066 51.395 -3.173 1.00 13.27 85 LEU A C 1
ATOM 674 O O . LEU A 1 80 ? 4.028 52.012 -2.756 1.00 12.95 85 LEU A O 1
ATOM 679 N N . LEU A 1 81 ? 5.303 51.137 -4.456 1.00 12.97 86 LEU A N 1
ATOM 680 C CA . LEU A 1 81 ? 4.410 51.625 -5.514 1.00 13.67 86 LEU A CA 1
ATOM 681 C C . LEU A 1 81 ? 3.029 50.949 -5.339 1.00 13.21 86 LEU A C 1
ATOM 682 O O . LEU A 1 81 ? 1.973 51.598 -5.602 1.00 14.26 86 LEU A O 1
ATOM 687 N N . ALA A 1 82 ? 2.960 49.648 -5.064 1.00 13.76 87 ALA A N 1
ATOM 688 C CA . ALA A 1 82 ? 1.693 48.926 -4.946 1.00 14.54 87 ALA A CA 1
ATOM 689 C C . ALA A 1 82 ? 0.827 49.476 -3.785 1.00 13.10 87 ALA A C 1
ATOM 690 O O . ALA A 1 82 ? -0.433 49.319 -3.796 1.00 15.54 87 ALA A O 1
ATOM 692 N N . ALA A 1 83 ? 1.479 50.088 -2.760 1.00 12.79 88 ALA A N 1
ATOM 693 C CA . ALA A 1 83 ? 0.809 50.644 -1.579 1.00 13.63 88 ALA A CA 1
ATOM 694 C C . ALA A 1 83 ? 0.424 52.113 -1.790 1.00 13.52 88 ALA A C 1
ATOM 695 O O . ALA A 1 83 ? -0.215 52.706 -0.911 1.00 15.35 88 ALA A O 1
ATOM 697 N N . GLY A 1 84 ? 0.841 52.687 -2.912 1.00 12.65 89 GLY A N 1
ATOM 698 C CA . GLY A 1 84 ? 0.469 54.110 -3.257 1.00 14.67 89 GLY A CA 1
ATOM 699 C C . GLY A 1 84 ? 1.515 55.170 -3.008 1.00 16.14 89 GLY A C 1
ATOM 700 O O . GLY A 1 84 ? 1.248 56.339 -3.195 1.00 17.43 89 GLY A O 1
ATOM 701 N N . PHE A 1 85 ? 2.733 54.749 -2.647 1.00 13.14 90 PHE A N 1
ATOM 702 C CA . PHE A 1 85 ? 3.845 55.701 -2.508 1.00 13.56 90 PHE A CA 1
ATOM 703 C C . PHE A 1 85 ? 4.326 56.048 -3.914 1.00 15.56 90 PHE A C 1
ATOM 704 O O . PHE A 1 85 ? 4.344 55.201 -4.822 1.00 20.20 90 PHE A O 1
ATOM 712 N N . GLU A 1 86 ? 4.815 57.274 -4.082 1.00 17.09 91 GLU A N 1
ATOM 713 C CA . GLU A 1 86 ? 5.285 57.740 -5.404 1.00 18.90 91 GLU A CA 1
ATOM 714 C C . GLU A 1 86 ? 6.814 57.714 -5.496 1.00 17.24 91 GLU A C 1
ATOM 715 O O . GLU A 1 86 ? 7.492 58.084 -4.521 1.00 15.48 91 GLU A O 1
ATOM 721 N N . GLU A 1 87 ? 7.356 57.255 -6.628 1.00 16.06 92 GLU A N 1
ATOM 722 C CA . GLU A 1 87 ? 8.797 57.038 -6.760 1.00 16.56 92 GLU A CA 1
ATOM 723 C C . GLU A 1 87 ? 9.575 58.321 -6.456 1.00 16.21 92 GLU A C 1
ATOM 724 O O . GLU A 1 87 ? 10.652 58.259 -5.786 1.00 17.78 92 GLU A O 1
ATOM 730 N N . HIS A 1 88 ? 9.130 59.490 -6.927 1.00 17.18 93 HIS A N 1
ATOM 731 C CA . HIS A 1 88 ? 9.939 60.657 -6.759 1.00 19.22 93 HIS A CA 1
ATOM 732 C C . HIS A 1 88 ? 10.008 61.020 -5.263 1.00 18.74 93 HIS A C 1
ATOM 733 O O . HIS A 1 88 ? 10.949 61.704 -4.859 1.00 21.73 93 HIS A O 1
ATOM 740 N N . LYS A 1 89 ? 9.032 60.593 -4.442 1.00 17.41 94 LYS A N 1
ATOM 741 C CA . LYS A 1 89 ? 9.007 60.846 -2.982 1.00 18.11 94 LYS A CA 1
ATOM 742 C C . LYS A 1 89 ? 9.756 59.779 -2.142 1.00 17.49 94 LYS A C 1
ATOM 743 O O . LYS A 1 89 ? 10.111 60.073 -0.948 1.00 21.95 94 LYS A O 1
ATOM 749 N N . PHE A 1 90 ? 9.988 58.571 -2.673 1.00 14.02 95 PHE A N 1
ATOM 750 C CA . PHE A 1 90 ? 10.778 57.568 -1.883 1.00 14.60 95 PHE A CA 1
ATOM 751 C C . PHE A 1 90 ? 12.198 57.403 -2.421 1.00 12.29 95 PHE A C 1
ATOM 752 O O . PHE A 1 90 ? 13.054 56.746 -1.696 1.00 12.80 95 PHE A O 1
ATOM 760 N N . ARG A 1 91 ? 12.496 57.896 -3.608 1.00 12.73 96 ARG A N 1
ATOM 761 C CA . ARG A 1 91 ? 13.845 57.744 -4.314 1.00 12.99 96 ARG A CA 1
ATOM 762 C C . ARG A 1 91 ? 15.011 58.026 -3.339 1.00 11.91 96 ARG A C 1
ATOM 763 O O . ARG A 1 91 ? 15.955 57.217 -3.279 1.00 12.64 96 ARG A O 1
ATOM 771 N N . ASN A 1 92 ? 14.992 59.163 -2.648 1.00 11.86 97 ASN A N 1
ATOM 772 C CA . ASN A 1 92 ? 16.186 59.546 -1.859 1.00 10.95 97 ASN A CA 1
ATOM 773 C C . ASN A 1 92 ? 16.412 58.516 -0.727 1.00 11.83 97 ASN A C 1
ATOM 774 O O . ASN A 1 92 ? 17.601 58.228 -0.313 1.00 13.60 97 ASN A O 1
ATOM 779 N N . PHE A 1 93 ? 15.332 57.962 -0.162 1.00 11.73 98 PHE A N 1
ATOM 780 C CA . PHE A 1 93 ? 15.400 56.996 0.964 1.00 10.56 98 PHE A CA 1
ATOM 781 C C . PHE A 1 93 ? 15.807 55.604 0.461 1.00 10.76 98 PHE A C 1
ATOM 782 O O . PHE A 1 93 ? 16.707 54.949 1.042 1.00 11.57 98 PHE A O 1
ATOM 790 N N . PHE A 1 94 ? 15.176 55.123 -0.635 1.00 10.49 99 PHE A N 1
ATOM 791 C CA . PHE A 1 94 ? 15.602 53.876 -1.257 1.00 11.23 99 PHE A CA 1
ATOM 792 C C . PHE A 1 94 ? 17.105 53.933 -1.618 1.00 11.14 99 PHE A C 1
ATOM 793 O O . PHE A 1 94 ? 17.860 52.957 -1.409 1.00 13.27 99 PHE A O 1
ATOM 801 N N . ASN A 1 95 ? 17.539 55.023 -2.207 1.00 11.86 100 ASN A N 1
ATOM 802 C CA . ASN A 1 95 ? 18.933 55.123 -2.679 1.00 13.00 100 ASN A CA 1
ATOM 803 C C . ASN A 1 95 ? 19.892 54.997 -1.488 1.00 13.43 100 ASN A C 1
ATOM 804 O O . ASN A 1 95 ? 20.994 54.366 -1.618 1.00 12.78 100 ASN A O 1
ATOM 809 N N . ALA A 1 96 ? 19.559 55.633 -0.374 1.00 12.23 101 ALA A N 1
ATOM 810 C CA . ALA A 1 96 ? 20.400 55.546 0.818 1.00 12.40 101 ALA A CA 1
ATOM 811 C C . ALA A 1 96 ? 20.499 54.105 1.330 1.00 12.01 101 ALA A C 1
ATOM 812 O O . ALA A 1 96 ? 21.591 53.616 1.754 1.00 12.15 101 ALA A O 1
ATOM 814 N N . PHE A 1 97 ? 19.384 53.362 1.379 1.00 12.07 102 PHE A N 1
ATOM 815 C CA . PHE A 1 97 ? 19.417 51.956 1.854 1.00 11.67 102 PHE A CA 1
ATOM 816 C C . PHE A 1 97 ? 20.221 51.084 0.875 1.00 12.14 102 PHE A C 1
ATOM 817 O O . PHE A 1 97 ? 21.039 50.219 1.308 1.00 13.55 102 PHE A O 1
ATOM 825 N N . TYR A 1 98 ? 19.979 51.194 -0.448 1.00 12.23 103 TYR A N 1
ATOM 826 C CA . TYR A 1 98 ? 20.717 50.400 -1.425 1.00 12.85 103 TYR A CA 1
ATOM 827 C C . TYR A 1 98 ? 22.235 50.681 -1.247 1.00 13.39 103 TYR A C 1
ATOM 828 O O . TYR A 1 98 ? 23.083 49.766 -1.380 1.00 14.46 103 TYR A O 1
ATOM 837 N N . SER A 1 99 ? 22.617 51.956 -1.066 1.00 12.83 104 SER A N 1
ATOM 838 C CA . SER A 1 99 ? 24.057 52.353 -0.879 1.00 13.65 104 SER A CA 1
ATOM 839 C C . SER A 1 99 ? 24.684 51.599 0.303 1.00 12.43 104 SER A C 1
ATOM 840 O O . SER A 1 99 ? 25.846 51.083 0.171 1.00 14.62 104 SER A O 1
ATOM 843 N N . VAL A 1 100 ? 23.991 51.501 1.432 1.00 12.27 105 VAL A N 1
ATOM 844 C CA . VAL A 1 100 ? 24.602 50.849 2.585 1.00 12.16 105 VAL A CA 1
ATOM 845 C C . VAL A 1 100 ? 24.674 49.319 2.385 1.00 14.19 105 VAL A C 1
ATOM 846 O O . VAL A 1 100 ? 25.615 48.669 2.860 1.00 13.53 105 VAL A O 1
ATOM 850 N N . VAL A 1 101 ? 23.739 48.700 1.629 1.00 12.71 106 VAL A N 1
ATOM 851 C CA . VAL A 1 101 ? 23.853 47.296 1.298 1.00 13.16 106 VAL A CA 1
ATOM 852 C C . VAL A 1 101 ? 25.083 47.075 0.389 1.00 14.29 106 VAL A C 1
ATOM 853 O O . VAL A 1 101 ? 25.843 46.080 0.548 1.00 15.54 106 VAL A O 1
ATOM 857 N N . GLU A 1 102 ? 25.300 47.938 -0.611 1.00 13.73 107 GLU A N 1
ATOM 858 C CA . GLU A 1 102 ? 26.490 47.824 -1.451 1.00 14.49 107 GLU A CA 1
ATOM 859 C C . GLU A 1 102 ? 27.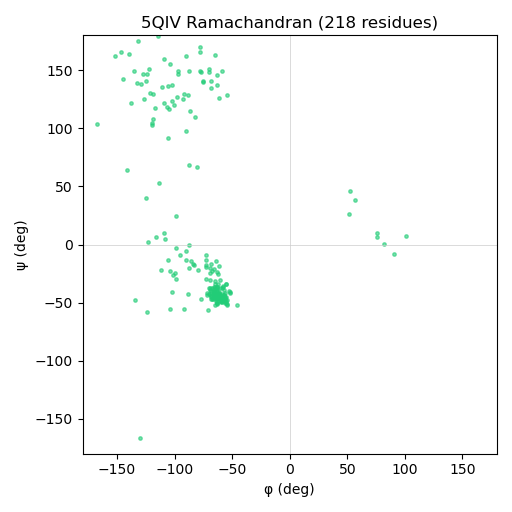778 48.006 -0.603 1.00 14.03 107 GLU A C 1
ATOM 860 O O . GLU A 1 102 ? 28.798 47.366 -0.929 1.00 15.07 107 GLU A O 1
ATOM 866 N N . LEU A 1 103 ? 27.746 48.860 0.437 1.00 13.76 108 LEU A N 1
ATOM 867 C CA . LEU A 1 103 ? 28.939 48.997 1.358 1.00 14.06 108 LEU A CA 1
ATOM 868 C C . LEU A 1 103 ? 29.258 47.681 2.069 1.00 16.09 108 LEU A C 1
ATOM 869 O O . LEU A 1 103 ? 30.461 47.292 2.190 1.00 15.75 108 LEU A O 1
ATOM 874 N N . VAL A 1 104 ? 28.215 46.993 2.532 1.00 14.42 109 VAL A N 1
ATOM 875 C CA . VAL A 1 104 ? 28.402 45.675 3.149 1.00 14.93 109 VAL A CA 1
ATOM 876 C C . VAL A 1 104 ? 29.161 44.734 2.185 1.00 16.99 109 VAL A C 1
ATOM 877 O O . VAL A 1 104 ? 30.096 43.979 2.583 1.00 18.89 109 VAL A O 1
ATOM 881 N N . GLU A 1 105 ? 28.716 44.699 0.924 1.00 15.42 110 GLU A N 1
ATOM 882 C CA . GLU A 1 105 ? 29.319 43.914 -0.132 1.00 16.22 110 GLU A CA 1
ATOM 883 C C . GLU A 1 105 ? 30.775 44.345 -0.469 1.00 15.71 110 GLU A C 1
ATOM 884 O O . GLU A 1 105 ? 31.688 43.493 -0.516 1.00 19.14 110 GLU A O 1
ATOM 890 N N . LYS A 1 106 ? 31.004 45.633 -0.697 1.00 17.52 111 LYS A N 1
ATOM 891 C CA . LYS A 1 106 ? 32.226 46.117 -1.335 1.00 19.98 111 LYS A CA 1
ATOM 892 C C . LYS A 1 106 ? 33.321 46.364 -0.267 1.00 18.53 111 LYS A C 1
ATOM 893 O O . LYS A 1 106 ? 34.447 46.062 -0.496 1.00 23.35 111 LYS A O 1
ATOM 899 N N . ASP A 1 107 ? 32.980 46.946 0.865 1.00 18.79 112 ASP A N 1
ATOM 900 C CA . ASP A 1 107 ? 33.891 47.344 1.923 1.00 20.84 112 ASP A CA 1
ATOM 901 C C . ASP A 1 107 ? 33.989 46.185 2.919 1.00 21.54 112 ASP A C 1
ATOM 902 O O . ASP A 1 107 ? 35.064 45.644 3.118 1.00 25.85 112 ASP A O 1
ATOM 907 N N . GLY A 1 108 ? 32.850 45.736 3.450 1.00 18.34 113 GLY A N 1
ATOM 908 C CA . GLY A 1 108 ? 32.814 44.541 4.307 1.00 20.48 113 GLY A CA 1
ATOM 909 C C . GLY A 1 108 ? 33.328 44.724 5.740 1.00 16.97 113 GLY A C 1
ATOM 910 O O . GLY A 1 108 ? 33.492 43.714 6.462 1.00 24.16 113 GLY A O 1
ATOM 911 N N . SER A 1 109 ? 33.651 45.943 6.189 1.00 18.72 114 SER A N 1
ATOM 912 C CA . SER A 1 109 ? 34.168 46.149 7.595 1.00 17.07 114 SER A CA 1
ATOM 913 C C . SER A 1 109 ? 33.039 46.584 8.552 1.00 13.87 114 SER A C 1
ATOM 914 O O . SER A 1 109 ? 32.149 47.399 8.211 1.00 15.56 114 SER A O 1
ATOM 917 N N . VAL A 1 110 ? 33.125 46.172 9.822 1.00 13.11 115 VAL A N 1
ATOM 918 C CA . VAL A 1 110 ? 32.333 46.713 10.879 1.00 13.99 115 VAL A CA 1
ATOM 919 C C . VAL A 1 110 ? 32.534 48.243 10.993 1.00 14.33 115 VAL A C 1
ATOM 920 O O . VAL A 1 110 ? 31.583 49.022 11.138 1.00 15.35 115 VAL A O 1
ATOM 924 N N . SER A 1 111 ? 33.763 48.719 10.914 1.00 13.31 116 SER A N 1
ATOM 925 C CA A SER A 1 111 ? 34.073 50.137 11.130 0.50 14.39 116 SER A CA 1
ATOM 926 C CA B SER A 1 111 ? 33.977 50.121 11.193 0.50 13.73 116 SER A CA 1
ATOM 927 C C . SER A 1 111 ? 33.289 51.027 10.156 1.00 12.99 116 SER A C 1
ATOM 928 O O . SER A 1 111 ? 32.713 52.076 10.537 1.00 14.74 116 SER A O 1
ATOM 933 N N . SER A 1 112 ? 33.319 50.663 8.867 1.00 12.84 117 SER A N 1
ATOM 934 C CA A SER A 1 112 ? 32.658 51.504 7.821 0.50 13.38 117 SER A CA 1
ATOM 935 C CA B SER A 1 112 ? 32.652 51.465 7.808 0.50 15.03 117 SER A CA 1
ATOM 936 C C . SER A 1 112 ? 31.122 51.447 7.986 1.00 14.07 117 SER A C 1
ATOM 937 O O . SER A 1 112 ? 30.446 52.507 7.813 1.00 13.33 117 SER A O 1
ATOM 942 N N . LEU A 1 113 ? 30.571 50.298 8.390 1.00 12.42 118 LEU A N 1
ATOM 943 C CA . LEU A 1 113 ? 29.092 50.192 8.540 1.00 11.91 118 LEU A CA 1
ATOM 944 C C . LEU A 1 113 ? 28.649 51.029 9.739 1.00 11.56 118 LEU A C 1
ATOM 945 O O . LEU A 1 113 ? 27.638 51.788 9.732 1.00 12.09 118 LEU A O 1
ATOM 950 N N . LEU A 1 114 ? 29.433 50.938 10.853 1.00 12.70 119 LEU A N 1
ATOM 951 C CA . LEU A 1 114 ? 29.129 51.719 12.069 1.00 14.14 119 LEU A CA 1
ATOM 952 C C . LEU A 1 114 ? 29.229 53.231 11.788 1.00 12.09 119 LEU A C 1
ATOM 953 O O . LEU A 1 114 ? 28.361 53.992 12.290 1.00 14.22 119 LEU A O 1
ATOM 958 N N . LYS A 1 115 ? 30.185 53.667 10.943 1.00 11.76 120 LYS A N 1
ATOM 959 C CA . LYS A 1 115 ? 30.305 55.119 10.602 1.00 13.19 120 LYS A CA 1
ATOM 960 C C . LYS A 1 115 ? 29.026 55.607 9.866 1.00 12.55 120 LYS A C 1
ATOM 961 O O . LYS A 1 115 ? 28.496 56.666 10.173 1.00 14.03 120 LYS A O 1
ATOM 967 N N . VAL A 1 116 ? 28.501 54.814 8.928 1.00 11.51 121 VAL A N 1
ATOM 968 C CA . VAL A 1 116 ? 27.215 55.203 8.196 1.00 11.71 121 VAL A CA 1
ATOM 969 C C . VAL A 1 116 ? 26.075 55.296 9.211 1.00 11.83 121 VAL A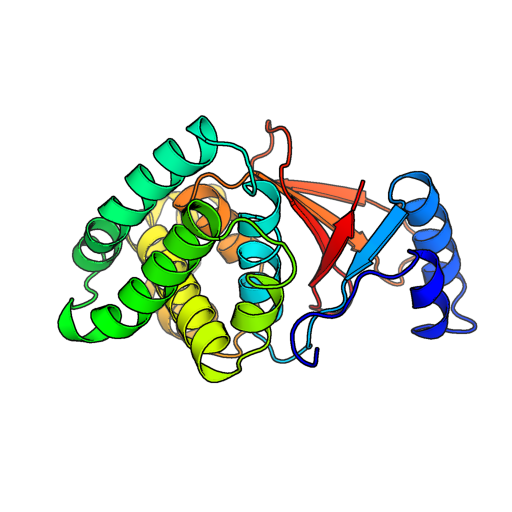 C 1
ATOM 970 O O . VAL A 1 116 ? 25.306 56.295 9.189 1.00 12.33 121 VAL A O 1
ATOM 974 N N . PHE A 1 117 ? 25.943 54.304 10.113 1.00 11.80 122 PHE A N 1
ATOM 975 C CA . PHE A 1 117 ? 24.807 54.332 11.039 1.00 11.34 122 PHE A CA 1
ATOM 976 C C . PHE A 1 117 ? 24.930 55.411 12.139 1.00 11.44 122 PHE A C 1
ATOM 977 O O . PHE A 1 117 ? 23.914 55.707 12.831 1.00 12.82 122 PHE A O 1
ATOM 985 N N . ASN A 1 118 ? 26.126 56.009 12.326 1.00 11.24 123 ASN A N 1
ATOM 986 C CA . ASN A 1 118 ? 26.361 57.165 13.240 1.00 11.09 123 ASN A CA 1
ATOM 987 C C . ASN A 1 118 ? 26.392 58.520 12.515 1.00 11.86 123 ASN A C 1
ATOM 988 O O . ASN A 1 118 ? 26.498 59.550 13.203 1.00 14.91 123 ASN A O 1
ATOM 993 N N . ASP A 1 119 ? 26.268 58.517 11.187 1.00 11.11 124 ASP A N 1
ATOM 994 C CA . ASP A 1 119 ? 26.131 59.765 10.332 1.00 11.71 124 ASP A CA 1
ATOM 995 C C . ASP A 1 119 ? 24.657 60.147 10.401 1.00 10.95 124 ASP A C 1
ATOM 996 O O . ASP A 1 119 ? 23.825 59.347 9.944 1.00 11.05 124 ASP A O 1
ATOM 1001 N N . GLN A 1 120 ? 24.307 61.224 11.056 1.00 11.30 125 GLN A N 1
ATOM 1002 C CA . GLN A 1 120 ? 22.889 61.591 11.294 1.00 11.22 125 GLN A CA 1
ATOM 1003 C C . GLN A 1 120 ? 22.081 61.585 9.980 1.00 11.73 125 GLN A C 1
ATOM 1004 O O . GLN A 1 120 ? 20.972 61.068 10.018 1.00 12.52 125 GLN A O 1
ATOM 1010 N N . SER A 1 121 ? 22.646 62.093 8.914 1.00 10.35 126 SER A N 1
ATOM 1011 C CA . SER A 1 121 ? 21.958 62.219 7.624 1.00 10.89 126 SER A CA 1
ATOM 1012 C C . SER A 1 121 ? 21.766 60.821 7.006 1.00 10.82 126 SER A C 1
ATOM 1013 O O . SER A 1 121 ? 20.615 60.415 6.655 1.00 11.33 126 SER A O 1
ATOM 1016 N N . ALA A 1 122 ? 22.834 60.051 6.805 1.00 9.57 127 ALA A N 1
ATOM 1017 C CA . ALA A 1 122 ? 22.689 58.726 6.168 1.00 10.28 127 ALA A CA 1
ATOM 1018 C C . ALA A 1 122 ? 21.775 57.851 7.023 1.00 9.89 127 ALA A C 1
ATOM 1019 O O . ALA A 1 122 ? 20.868 57.143 6.493 1.00 10.69 127 ALA A O 1
ATOM 1021 N N . SER A 1 123 ? 21.997 57.825 8.334 1.00 8.81 128 SER A N 1
ATOM 1022 C CA . SER A 1 123 ? 21.322 56.906 9.237 1.00 8.56 128 SER A CA 1
ATOM 1023 C C . SER A 1 123 ? 19.805 57.265 9.237 1.00 9.52 128 SER A C 1
ATOM 1024 O O . SER A 1 123 ? 18.955 56.343 9.222 1.00 10.17 128 SER A O 1
ATOM 1027 N N . ASP A 1 124 ? 19.443 58.553 9.318 1.00 10.97 129 ASP A N 1
ATOM 1028 C CA . ASP A 1 124 ? 18.018 58.949 9.337 1.00 9.77 129 ASP A CA 1
ATOM 1029 C C . ASP A 1 124 ? 17.377 58.686 7.954 1.00 9.09 129 ASP A C 1
ATOM 1030 O O . ASP A 1 124 ? 16.142 58.384 7.930 1.00 10.68 129 ASP A O 1
ATOM 1035 N N . HIS A 1 125 ? 18.110 58.759 6.859 1.00 9.45 130 HIS A N 1
ATOM 1036 C CA . HIS A 1 125 ? 17.577 58.364 5.535 1.00 10.14 130 HIS A CA 1
ATOM 1037 C C . HIS A 1 125 ? 17.234 56.865 5.559 1.00 10.41 130 HIS A C 1
ATOM 1038 O O . HIS A 1 125 ? 16.182 56.412 4.983 1.00 10.30 130 HIS A O 1
ATOM 1045 N N . ILE A 1 126 ? 18.167 56.023 6.098 1.00 9.89 131 ILE A N 1
ATOM 1046 C CA . ILE A 1 126 ? 17.950 54.597 6.199 1.00 10.09 131 ILE A CA 1
ATOM 1047 C C . ILE A 1 126 ? 16.696 54.330 7.050 1.00 8.52 131 ILE A C 1
ATOM 1048 O O . ILE A 1 126 ? 15.858 53.472 6.653 1.00 10.61 131 ILE A O 1
ATOM 1053 N N . VAL A 1 127 ? 16.568 54.924 8.220 1.00 10.19 132 VAL A N 1
ATOM 1054 C CA . VAL A 1 127 ? 15.432 54.727 9.087 1.00 10.13 132 VAL A CA 1
ATOM 1055 C C . VAL A 1 127 ? 14.132 55.122 8.326 1.00 9.82 132 VAL A C 1
ATOM 1056 O O . VAL A 1 127 ? 13.128 54.366 8.334 1.00 10.25 132 VAL A O 1
ATOM 1060 N N . GLN A 1 128 ? 14.104 56.251 7.622 1.00 10.14 133 GLN A N 1
ATOM 1061 C CA . GLN A 1 128 ? 12.865 56.686 6.937 1.00 9.55 133 GLN A CA 1
ATOM 1062 C C . GLN A 1 128 ? 12.502 55.645 5.871 1.00 9.15 133 GLN A C 1
ATOM 1063 O O . GLN A 1 128 ? 11.307 55.318 5.678 1.00 10.23 133 GLN A O 1
ATOM 1069 N N . PHE A 1 129 ? 13.484 55.107 5.142 1.00 10.03 134 PHE A N 1
ATOM 1070 C CA . PHE A 1 129 ? 13.215 54.025 4.155 1.00 10.39 134 PHE A CA 1
ATOM 1071 C C . PHE A 1 129 ? 12.526 52.832 4.835 1.00 9.96 134 PHE A C 1
ATOM 1072 O O . PHE A 1 129 ? 11.484 52.271 4.366 1.00 10.72 134 PHE A O 1
ATOM 1080 N N . LEU A 1 130 ? 13.099 52.357 5.969 1.00 9.73 135 LEU A N 1
ATOM 1081 C CA . LEU A 1 130 ? 12.567 51.196 6.652 1.00 9.61 135 LEU A CA 1
ATOM 1082 C C . LEU A 1 130 ? 11.139 51.480 7.151 1.00 9.22 135 LEU A C 1
ATOM 1083 O O . LEU A 1 130 ? 10.301 50.538 7.099 1.00 9.72 135 LEU A O 1
ATOM 1088 N N . ARG A 1 131 ? 10.867 52.697 7.599 1.00 8.89 136 ARG A N 1
ATOM 1089 C CA . ARG A 1 131 ? 9.520 53.059 8.030 1.00 10.13 136 ARG A CA 1
ATOM 1090 C C . ARG A 1 131 ? 8.522 53.027 6.810 1.00 9.39 136 ARG A C 1
ATOM 1091 O O . ARG A 1 131 ? 7.394 52.491 6.957 1.00 10.73 136 ARG A O 1
ATOM 1099 N N . LEU A 1 132 ? 8.918 53.536 5.657 1.00 9.88 137 LEU A N 1
ATOM 1100 C CA . LEU A 1 132 ? 7.992 53.484 4.464 1.00 10.69 137 LEU A CA 1
ATOM 1101 C C . LEU A 1 132 ? 7.767 52.039 4.057 1.00 10.27 137 LEU A C 1
ATOM 1102 O O . LEU A 1 132 ? 6.629 51.663 3.675 1.00 11.29 137 LEU A O 1
ATOM 1107 N N . LEU A 1 133 ? 8.808 51.192 4.072 1.00 10.47 138 LEU A N 1
ATOM 1108 C CA . LEU A 1 133 ? 8.652 49.776 3.671 1.00 10.36 138 LEU A CA 1
ATOM 1109 C C . LEU A 1 133 ? 7.714 49.088 4.665 1.00 10.00 138 LEU A C 1
ATOM 1110 O O . LEU A 1 133 ? 6.886 48.230 4.223 1.00 11.71 138 LEU A O 1
ATOM 1115 N N . THR A 1 134 ? 7.830 49.309 5.963 1.00 9.86 139 THR A N 1
ATOM 1116 C CA . THR A 1 134 ? 6.980 48.735 6.991 1.00 10.62 139 THR A CA 1
ATOM 1117 C C . THR A 1 134 ? 5.491 49.095 6.716 1.00 11.06 139 THR A C 1
ATOM 1118 O O . THR A 1 134 ? 4.592 48.213 6.728 1.00 11.42 139 THR A O 1
ATOM 1122 N N . SER A 1 135 ? 5.243 50.390 6.461 1.00 10.36 140 SER A N 1
ATOM 1123 C CA . SER A 1 135 ? 3.896 50.905 6.119 1.00 10.62 140 SER A CA 1
ATOM 1124 C C . SER A 1 135 ? 3.368 50.233 4.836 1.00 9.98 140 SER A C 1
ATOM 1125 O O . SER A 1 135 ? 2.207 49.728 4.838 1.00 11.57 140 SER A O 1
ATOM 1128 N N . ALA A 1 136 ? 4.168 50.172 3.785 1.00 10.30 141 ALA A N 1
ATOM 1129 C CA . ALA A 1 136 ? 3.762 49.517 2.522 1.00 12.01 141 ALA A CA 1
ATOM 1130 C C . ALA A 1 136 ? 3.345 48.057 2.775 1.00 11.46 141 ALA A C 1
ATOM 1131 O O . ALA A 1 136 ? 2.305 47.577 2.246 1.00 12.87 141 ALA A O 1
ATOM 1133 N N . PHE A 1 137 ? 4.164 47.303 3.520 1.00 12.98 142 PHE A N 1
ATOM 1134 C CA . PHE A 1 137 ? 3.939 45.906 3.708 1.00 12.76 142 PHE A CA 1
ATOM 1135 C C . PHE A 1 137 ? 2.639 45.655 4.502 1.00 12.20 142 PHE A C 1
ATOM 1136 O O . PHE A 1 137 ? 1.841 44.726 4.108 1.00 15.03 142 PHE A O 1
ATOM 1144 N N . ILE A 1 138 ? 2.342 46.454 5.532 1.00 12.28 143 ILE A N 1
ATOM 1145 C CA . ILE A 1 138 ? 1.091 46.397 6.298 1.00 13.00 143 ILE A CA 1
ATOM 1146 C C . ILE A 1 138 ? -0.101 46.747 5.355 1.00 11.74 143 ILE A C 1
ATOM 1147 O O . ILE A 1 138 ? -1.124 46.024 5.363 1.00 14.34 143 ILE A O 1
ATOM 1152 N N . ARG A 1 139 ? -0.001 47.833 4.591 1.00 12.03 144 ARG A N 1
ATOM 1153 C CA . ARG A 1 139 ? -1.111 48.297 3.751 1.00 13.07 144 ARG A CA 1
ATOM 1154 C C . ARG A 1 139 ? -1.453 47.221 2.726 1.00 13.09 144 ARG A C 1
ATOM 1155 O O . ARG A 1 139 ? -2.644 47.009 2.422 1.00 16.02 144 ARG A O 1
ATOM 1163 N N . ASN A 1 140 ? -0.445 46.587 2.120 1.00 12.67 145 ASN A N 1
ATOM 1164 C CA . ASN A 1 140 ? -0.653 45.595 1.036 1.00 13.09 145 ASN A CA 1
ATOM 1165 C C . ASN A 1 140 ? -1.231 44.274 1.589 1.00 13.86 145 ASN A C 1
ATOM 1166 O O . ASN A 1 140 ? -1.755 43.443 0.819 1.00 16.50 145 ASN A O 1
ATOM 1171 N N . ARG A 1 141 ? -1.125 44.064 2.908 1.00 15.49 146 ARG A N 1
ATOM 1172 C CA . ARG A 1 141 ? -1.607 42.840 3.600 1.00 15.31 146 ARG A CA 1
ATOM 1173 C C . ARG A 1 141 ? -2.575 43.234 4.737 1.00 14.78 146 ARG A C 1
ATOM 1174 O O . ARG A 1 141 ? -2.574 42.657 5.844 1.00 16.79 146 ARG A O 1
ATOM 1182 N N . ALA A 1 142 ? -3.431 44.232 4.460 1.00 16.40 147 ALA A N 1
ATOM 1183 C CA . ALA A 1 142 ? -4.322 44.735 5.535 1.00 17.11 147 ALA A CA 1
ATOM 1184 C C . ALA A 1 142 ? -5.201 43.629 6.152 1.00 15.38 147 ALA A C 1
ATOM 1185 O O . ALA A 1 142 ? -5.438 43.589 7.389 1.00 18.14 147 ALA A O 1
ATOM 1187 N N . ASP A 1 143 ? -5.695 42.722 5.310 1.00 18.06 148 ASP A N 1
ATOM 1188 C CA . ASP A 1 143 ? -6.636 41.657 5.802 1.00 19.94 148 ASP A CA 1
ATOM 1189 C C . ASP A 1 143 ? -5.907 40.713 6.785 1.00 21.72 148 ASP A C 1
ATOM 1190 O O . ASP A 1 143 ? -6.491 40.273 7.787 1.00 21.54 148 ASP A O 1
ATOM 1195 N N . PHE A 1 144 ? -4.616 40.446 6.509 1.00 21.37 149 PHE A N 1
ATOM 1196 C CA . PHE A 1 144 ? -3.742 39.603 7.393 1.00 23.67 149 PHE A CA 1
ATOM 1197 C C . PHE A 1 144 ? -3.581 40.261 8.759 1.00 25.80 149 PHE A C 1
ATOM 1198 O O . PHE A 1 144 ? -3.728 39.598 9.778 1.00 28.36 149 PHE A O 1
ATOM 1206 N N . PHE A 1 145 ? -3.226 41.549 8.761 1.00 21.68 150 PHE A N 1
ATOM 1207 C CA . PHE A 1 145 ? -3.037 42.298 10.017 1.00 29.28 150 PHE A CA 1
ATOM 1208 C C . PHE A 1 145 ? -4.424 42.370 10.752 1.00 33.70 150 PHE A C 1
ATOM 1209 O O . PHE A 1 145 ? -4.534 42.090 12.001 1.00 28.41 150 PHE A O 1
ATOM 1217 N N . ARG A 1 146 ? -5.559 42.540 10.045 1.00 25.96 151 ARG A N 1
ATOM 1218 C CA . ARG A 1 146 ? -6.888 42.525 10.778 1.00 24.00 151 ARG A CA 1
ATOM 1219 C C . ARG A 1 146 ? -7.242 41.108 11.315 1.00 25.44 151 ARG A C 1
ATOM 1220 O O . ARG A 1 146 ? -7.816 40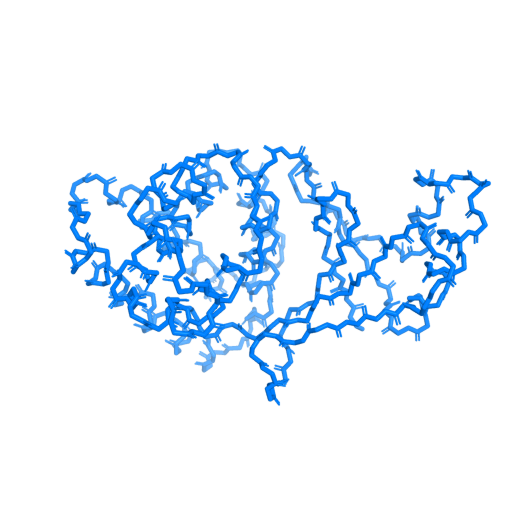.953 12.415 1.00 33.39 151 ARG A O 1
ATOM 1228 N N . HIS A 1 147 ? -6.956 40.051 10.547 1.00 25.14 152 HIS A N 1
ATOM 1229 C CA . HIS A 1 147 ? -7.360 38.683 10.919 1.00 25.99 152 HIS A CA 1
ATOM 1230 C C . HIS A 1 147 ? -6.560 38.239 12.147 1.00 34.17 152 HIS A C 1
ATOM 1231 O O . HIS A 1 147 ? -7.136 37.698 13.096 1.00 35.22 152 HIS A O 1
ATOM 1238 N N . PHE A 1 148 ? -5.235 38.459 12.121 1.00 31.58 153 PHE A N 1
ATOM 1239 C CA . PHE A 1 148 ? -4.330 37.821 13.093 1.00 33.88 153 PHE A CA 1
ATOM 1240 C C . PHE A 1 148 ? -3.940 38.764 14.255 1.00 28.58 153 PHE A C 1
ATOM 1241 O O . PHE A 1 148 ? -3.576 38.276 15.354 1.00 38.20 153 PHE A O 1
ATOM 1249 N N . ILE A 1 149 ? -3.999 40.091 14.060 1.00 29.07 154 ILE A N 1
ATOM 1250 C CA . ILE A 1 149 ? -3.559 41.083 15.143 1.00 27.47 154 ILE A CA 1
ATOM 1251 C C . ILE A 1 149 ? -4.803 41.714 15.810 1.00 22.02 154 ILE A C 1
ATOM 1252 O O . ILE A 1 149 ? -4.930 41.719 17.010 1.00 25.59 154 ILE A O 1
ATOM 1257 N N . ASP A 1 150 ? -5.688 42.319 15.021 1.00 25.79 155 ASP A N 1
ATOM 1258 C CA . ASP A 1 150 ? -6.762 43.162 15.614 1.00 27.87 155 ASP A CA 1
ATOM 1259 C C . ASP A 1 150 ? -7.830 43.489 14.560 1.00 24.48 155 ASP A C 1
ATOM 1260 O O . ASP A 1 150 ? -7.661 44.389 13.706 1.00 25.50 155 ASP A O 1
ATOM 1265 N N . GLU A 1 151 ? -8.964 42.778 14.670 1.00 25.40 156 GLU A N 1
ATOM 1266 C CA . GLU A 1 151 ? -10.085 42.861 13.738 1.00 22.43 156 GLU A CA 1
ATOM 1267 C C . GLU A 1 151 ? -10.688 44.275 13.756 1.00 25.27 156 GLU A C 1
ATOM 1268 O O . GLU A 1 151 ? -11.318 44.661 12.762 1.00 22.31 156 GLU A O 1
ATOM 1274 N N . GLU A 1 152 ? -10.497 45.039 14.857 1.00 25.43 157 GLU A N 1
ATOM 1275 C CA . GLU A 1 152 ? -11.167 46.367 15.020 1.00 25.85 157 GLU A CA 1
ATOM 1276 C C . GLU A 1 152 ? -10.275 47.542 14.583 1.00 22.97 157 GLU A C 1
ATOM 1277 O O . GLU A 1 152 ? -10.832 48.643 14.492 1.00 29.83 157 GLU A O 1
ATOM 1283 N N . MET A 1 153 ? -8.955 47.323 14.288 1.00 25.94 158 MET A N 1
ATOM 1284 C CA . MET A 1 153 ? -8.048 48.465 14.090 1.00 27.59 158 MET A CA 1
ATOM 1285 C C . MET A 1 153 ? -8.269 49.059 12.679 1.00 23.93 158 MET A C 1
ATOM 1286 O O . MET A 1 153 ? -8.644 48.301 11.651 1.00 25.59 158 MET A O 1
ATOM 1291 N N . ASP A 1 154 ? -8.029 50.383 12.610 1.00 18.79 159 ASP A N 1
ATOM 1292 C CA . ASP A 1 154 ? -8.014 51.180 11.348 1.00 19.70 159 ASP A CA 1
ATOM 1293 C C . ASP A 1 154 ? -6.602 51.236 10.688 1.00 19.47 159 ASP A C 1
ATOM 1294 O O . ASP A 1 154 ? -5.727 52.024 11.127 1.00 18.99 159 ASP A O 1
ATOM 1299 N N . ILE A 1 155 ? -6.366 50.360 9.680 1.00 17.16 160 ILE A N 1
ATOM 1300 C CA . ILE A 1 155 ? -4.992 50.082 9.171 1.00 15.25 160 ILE A CA 1
ATOM 1301 C C . ILE A 1 155 ? -4.374 51.335 8.545 1.00 16.01 160 ILE A C 1
ATOM 1302 O O . ILE A 1 155 ? -3.164 51.686 8.778 1.00 15.04 160 ILE A O 1
ATOM 1307 N N . LYS A 1 156 ? -5.146 52.095 7.772 1.00 15.72 161 LYS A N 1
ATOM 1308 C CA . LYS A 1 156 ? -4.601 53.235 7.020 1.00 16.85 161 LYS A CA 1
ATOM 1309 C C . LYS A 1 156 ? -4.171 54.331 8.006 1.00 16.34 161 LYS A C 1
ATOM 1310 O O . LYS A 1 156 ? -3.059 54.951 7.874 1.00 17.22 161 LYS A O 1
ATOM 1316 N N . ASP A 1 157 ? -5.040 54.576 8.982 1.00 15.91 162 ASP A N 1
ATOM 1317 C CA . ASP A 1 157 ? -4.779 55.630 9.998 1.00 18.84 162 ASP A CA 1
ATOM 1318 C C . ASP A 1 157 ? -3.555 55.219 10.818 1.00 15.07 162 ASP A C 1
ATOM 1319 O O . ASP A 1 157 ? -2.703 56.073 11.176 1.00 15.43 162 ASP A O 1
ATOM 1324 N N . PHE A 1 158 ? -3.519 53.957 11.217 1.00 14.27 163 PHE A N 1
ATOM 1325 C CA . PHE A 1 158 ? -2.384 53.445 12.047 1.00 13.24 163 PHE A CA 1
ATOM 1326 C C . PHE A 1 158 ? -1.072 53.672 11.285 1.00 12.90 163 PHE A C 1
ATOM 1327 O O . PHE A 1 158 ? -0.051 54.107 11.871 1.00 13.27 163 PHE A O 1
ATOM 1335 N N . CYS A 1 159 ? -0.997 53.340 10.017 1.00 12.08 164 CYS A N 1
ATOM 1336 C CA . CYS A 1 159 ? 0.237 53.518 9.222 1.00 13.09 164 CYS A CA 1
ATOM 1337 C C . CYS A 1 159 ? 0.638 54.995 9.110 1.00 12.05 164 CYS A C 1
ATOM 1338 O O . CYS A 1 159 ? 1.848 55.363 9.243 1.00 12.84 164 CYS A O 1
ATOM 1341 N N . THR A 1 160 ? -0.351 55.870 8.844 1.00 13.36 165 THR A N 1
ATOM 1342 C CA . THR A 1 160 ? -0.157 57.323 8.721 1.00 15.58 165 THR A CA 1
ATOM 1343 C C . THR A 1 160 ? 0.457 57.905 10.008 1.00 15.18 165 THR A C 1
ATOM 1344 O O . THR A 1 160 ? 1.328 58.823 9.951 1.00 14.86 165 THR A O 1
ATOM 1348 N N . HIS A 1 161 ? -0.053 57.466 11.165 1.00 13.61 166 HIS A N 1
ATOM 1349 C CA . HIS A 1 161 ? 0.259 58.154 12.464 1.00 13.88 166 HIS A CA 1
ATOM 1350 C C . HIS A 1 161 ? 1.371 57.458 13.271 1.00 12.96 166 HIS A C 1
ATOM 1351 O O . HIS A 1 161 ? 2.076 58.176 14.045 1.00 15.70 166 HIS A O 1
ATOM 1358 N N . GLU A 1 162 ? 1.523 56.122 13.144 1.00 13.61 167 GLU A N 1
ATOM 1359 C CA . GLU A 1 162 ? 2.375 55.363 14.059 1.00 14.05 167 GLU A CA 1
ATOM 1360 C C . GLU A 1 162 ? 3.478 54.584 13.333 1.00 12.48 167 GLU A C 1
ATOM 1361 O O . GLU A 1 162 ? 4.240 53.827 14.019 1.00 12.83 167 GLU A O 1
ATOM 1367 N N . VAL A 1 163 ? 3.596 54.683 12.014 1.00 12.11 168 VAL A N 1
ATOM 1368 C CA . VAL A 1 163 ? 4.639 53.964 11.245 1.00 11.32 168 VAL A CA 1
ATOM 1369 C C . VAL A 1 163 ? 5.469 54.949 10.420 1.00 11.23 168 VAL A C 1
ATOM 1370 O O . VAL A 1 163 ? 6.741 55.019 10.574 1.00 12.75 168 VAL A O 1
ATOM 1374 N N . GLU A 1 164 ? 4.834 55.723 9.530 1.00 11.48 169 GLU A N 1
ATOM 1375 C CA . GLU A 1 164 ? 5.543 56.580 8.592 1.00 11.15 169 GLU A CA 1
ATOM 1376 C C . GLU A 1 164 ? 6.350 57.722 9.259 1.00 11.92 169 GLU A C 1
ATOM 1377 O O . GLU A 1 164 ? 7.469 58.020 8.776 1.00 11.86 169 GLU A O 1
ATOM 1383 N N . PRO A 1 165 ? 5.813 58.457 10.258 1.00 11.68 170 PRO A N 1
ATOM 1384 C CA . PRO A 1 165 ? 6.536 59.623 10.777 1.00 12.24 170 PRO A CA 1
ATOM 1385 C C . PRO A 1 165 ? 7.814 59.213 11.538 1.00 13.91 170 PRO A C 1
ATOM 1386 O O . PRO A 1 165 ? 7.772 58.306 12.391 1.00 12.40 170 PRO A O 1
ATOM 1390 N N . MET A 1 166 ? 8.864 60.006 11.335 1.00 13.03 171 MET A N 1
ATOM 1391 C CA . MET A 1 166 ? 10.066 59.822 12.203 1.00 11.41 171 MET A CA 1
ATOM 1392 C C . MET A 1 166 ? 9.680 60.026 13.671 1.00 11.81 171 MET A C 1
ATOM 1393 O O . MET A 1 166 ? 8.713 60.788 13.978 1.00 14.62 171 MET A O 1
ATOM 1398 N N . ALA A 1 167 ? 10.406 59.303 14.567 1.00 12.72 172 ALA A N 1
ATOM 1399 C CA . ALA A 1 167 ? 10.340 59.432 16.013 1.00 13.70 172 ALA A CA 1
ATOM 1400 C C . ALA A 1 167 ? 9.092 58.792 16.637 1.00 15.91 172 ALA A C 1
ATOM 1401 O O . ALA A 1 167 ? 8.894 59.004 17.806 1.00 21.65 172 ALA A O 1
ATOM 1403 N N . THR A 1 168 ? 8.299 58.010 15.849 1.00 15.35 173 THR A N 1
ATOM 1404 C CA . THR A 1 168 ? 7.131 57.291 16.385 1.00 16.52 173 THR A CA 1
ATOM 1405 C C . THR A 1 168 ? 7.563 55.912 16.898 1.00 14.63 173 THR A C 1
ATOM 1406 O O . THR A 1 168 ? 8.158 55.137 16.152 1.00 14.50 173 THR A O 1
ATOM 1410 N N . GLU A 1 169 ? 7.172 55.622 18.138 1.00 15.63 174 GLU A N 1
ATOM 1411 C CA . GLU A 1 169 ? 7.490 54.361 18.797 1.00 16.26 174 GLU A CA 1
ATOM 1412 C C . GLU A 1 169 ? 6.696 53.219 18.144 1.00 19.10 174 GLU A C 1
ATOM 1413 O O . GLU A 1 169 ? 5.570 53.381 17.634 1.00 23.72 174 GLU A O 1
ATOM 1419 N N . CYS A 1 170 ? 7.295 52.028 18.199 1.00 19.18 175 CYS A N 1
ATOM 1420 C CA A CYS A 1 170 ? 6.874 50.761 17.593 0.50 20.60 175 CYS A CA 1
ATOM 1421 C CA B CYS A 1 170 ? 6.632 50.901 17.555 0.50 17.06 175 CYS A CA 1
ATOM 1422 C C . CYS A 1 170 ? 6.066 49.960 18.614 1.00 19.60 175 CYS A C 1
ATOM 1423 O O . CYS A 1 170 ? 6.231 50.184 19.779 1.00 22.43 175 CYS A O 1
ATOM 1428 N N . ASP A 1 171 ? 5.282 48.983 18.140 1.00 21.34 176 ASP A N 1
ATOM 1429 C CA . ASP A 1 171 ? 4.719 47.857 18.883 1.00 24.62 176 ASP A CA 1
ATOM 1430 C C . ASP A 1 171 ? 4.996 46.532 18.136 1.00 20.28 176 ASP A C 1
ATOM 1431 O O . ASP A 1 171 ? 5.720 46.526 17.133 1.00 18.10 176 ASP A O 1
ATOM 1436 N N . HIS A 1 172 ? 4.307 45.434 18.545 1.00 22.24 177 HIS A N 1
ATOM 1437 C CA . HIS A 1 172 ? 4.470 44.091 17.922 1.00 20.21 177 HIS A CA 1
ATOM 1438 C C . HIS A 1 172 ? 4.170 44.136 16.415 1.00 16.72 177 HIS A C 1
ATOM 1439 O O . HIS A 1 172 ? 4.852 43.444 15.637 1.00 16.66 177 HIS A O 1
ATOM 1446 N N . ILE A 1 173 ? 3.183 44.964 15.985 1.00 16.38 178 ILE A N 1
ATOM 1447 C CA . ILE A 1 173 ? 2.811 44.910 14.552 1.00 15.96 178 ILE A CA 1
ATOM 1448 C C . ILE A 1 173 ? 3.973 45.377 13.663 1.00 13.03 178 ILE A C 1
ATOM 1449 O O . ILE A 1 173 ? 4.228 44.741 12.600 1.00 14.27 178 ILE A O 1
ATOM 1454 N N . GLN A 1 174 ? 4.641 46.511 14.017 1.00 13.86 179 GLN A N 1
ATOM 1455 C CA . GLN A 1 174 ? 5.730 46.990 13.177 1.00 13.41 179 GLN A CA 1
ATOM 1456 C C . GLN A 1 174 ? 6.901 45.984 13.160 1.00 11.43 179 GLN A C 1
ATOM 1457 O O . GLN A 1 174 ? 7.565 45.814 12.132 1.00 12.28 179 GLN A O 1
ATOM 1463 N N . ILE A 1 175 ? 7.150 45.343 14.317 1.00 12.87 180 ILE A N 1
ATOM 1464 C CA . ILE A 1 175 ? 8.273 44.364 14.337 1.00 13.13 180 ILE A CA 1
ATOM 1465 C C . ILE A 1 175 ? 7.991 43.186 13.395 1.00 12.87 180 ILE A C 1
ATOM 1466 O O . ILE A 1 175 ? 8.825 42.789 12.577 1.00 14.13 180 ILE A O 1
ATOM 1471 N N . THR A 1 176 ? 6.772 42.615 13.515 1.00 13.06 181 THR A N 1
ATOM 1472 C CA . THR A 1 176 ? 6.345 41.517 12.668 1.00 14.86 181 THR A CA 1
ATOM 1473 C C . THR A 1 176 ? 6.401 41.914 11.185 1.00 12.53 181 THR A C 1
ATOM 1474 O O . THR A 1 176 ? 6.889 41.167 10.323 1.00 13.24 181 THR A O 1
ATOM 1478 N N . ALA A 1 177 ? 5.872 43.113 10.876 1.00 12.31 182 ALA A N 1
ATOM 1479 C CA . ALA A 1 177 ? 5.789 43.571 9.464 1.00 12.99 182 ALA A CA 1
ATOM 1480 C C . ALA A 1 177 ? 7.170 43.802 8.828 1.00 13.04 182 ALA A C 1
ATOM 1481 O O . ALA A 1 177 ? 7.443 43.369 7.702 1.00 13.19 182 ALA A O 1
ATOM 1483 N N . LEU A 1 178 ? 8.087 44.476 9.584 1.00 11.95 183 LEU A N 1
ATOM 1484 C CA . LEU A 1 178 ? 9.456 44.708 8.968 1.00 12.16 183 LEU A CA 1
ATOM 1485 C C . LEU A 1 178 ? 10.272 43.386 8.853 1.00 12.09 183 LEU A C 1
ATOM 1486 O O . LEU A 1 178 ? 10.957 43.148 7.854 1.00 12.66 183 LEU A O 1
ATOM 1491 N N . SER A 1 179 ? 10.131 42.500 9.868 1.00 12.48 184 SER A N 1
ATOM 1492 C CA . SER A 1 179 ? 10.734 41.130 9.836 1.00 13.95 184 SER A CA 1
ATOM 1493 C C . SER A 1 179 ? 10.300 40.372 8.551 1.00 13.06 184 SER A C 1
ATOM 1494 O O . SER A 1 179 ? 11.079 39.805 7.774 1.00 15.17 184 SER A O 1
ATOM 1497 N N . GLN A 1 180 ? 8.975 40.347 8.323 1.00 13.18 185 GLN A N 1
ATOM 1498 C CA . GLN A 1 180 ? 8.438 39.692 7.135 1.00 13.63 185 GLN A CA 1
ATOM 1499 C C . GLN A 1 180 ? 8.846 40.397 5.820 1.00 13.20 185 GLN A C 1
ATOM 1500 O O . GLN A 1 180 ? 9.146 39.717 4.793 1.00 15.95 185 GLN A O 1
ATOM 1506 N N . ALA A 1 181 ? 8.884 41.743 5.833 1.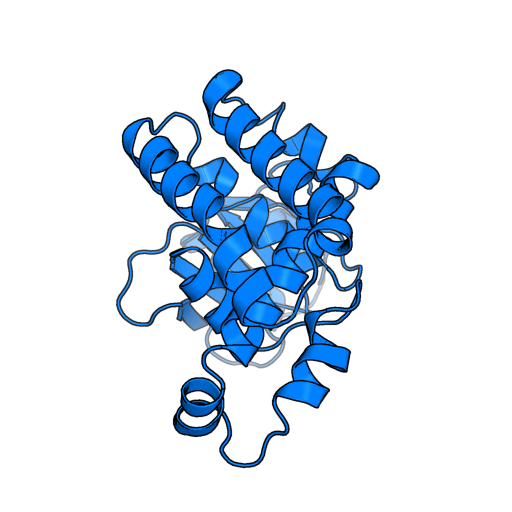00 12.49 186 ALA A N 1
ATOM 1507 C CA . ALA A 1 181 ? 9.167 42.511 4.599 1.00 13.36 186 ALA A CA 1
ATOM 1508 C C . ALA A 1 181 ? 10.592 42.264 4.074 1.00 13.67 186 ALA A C 1
ATOM 1509 O O . ALA A 1 181 ? 10.841 42.401 2.871 1.00 16.14 186 ALA A O 1
ATOM 1511 N N . LEU A 1 182 ? 11.545 41.994 5.001 1.00 12.97 187 LEU A N 1
ATOM 1512 C CA . LEU A 1 182 ? 12.946 41.835 4.618 1.00 12.97 187 LEU A CA 1
ATOM 1513 C C . LEU A 1 182 ? 13.470 40.402 4.902 1.00 13.99 187 LEU A C 1
ATOM 1514 O O . LEU A 1 182 ? 14.678 40.137 4.648 1.00 14.43 187 LEU A O 1
ATOM 1519 N N . SER A 1 183 ? 12.590 39.471 5.313 1.00 13.19 188 SER A N 1
ATOM 1520 C CA . SER A 1 183 ? 12.950 38.117 5.687 1.00 14.64 188 SER A CA 1
ATOM 1521 C C . SER A 1 183 ? 14.070 38.071 6.737 1.00 15.02 188 SER A C 1
ATOM 1522 O O . SER A 1 183 ? 14.985 37.220 6.614 1.00 19.10 188 SER A O 1
ATOM 1525 N N . ILE A 1 184 ? 13.935 38.903 7.775 1.00 14.41 189 ILE A N 1
ATOM 1526 C CA . ILE A 1 184 ? 14.893 38.982 8.870 1.00 15.62 189 ILE A CA 1
ATOM 1527 C C . ILE A 1 184 ? 14.273 38.227 10.048 1.00 20.66 189 ILE A C 1
ATOM 1528 O O . ILE A 1 184 ? 13.203 38.647 10.546 1.00 23.43 189 ILE A O 1
ATOM 1533 N N . ALA A 1 185 ? 14.996 37.208 10.565 1.00 15.84 190 ALA A N 1
ATOM 1534 C CA . ALA A 1 185 ? 14.580 36.512 11.791 1.00 16.36 190 ALA A CA 1
ATOM 1535 C C . ALA A 1 185 ? 15.237 37.167 13.014 1.00 15.05 190 ALA A C 1
ATOM 1536 O O . ALA A 1 185 ? 16.496 37.336 13.004 1.00 16.66 190 ALA A O 1
ATOM 1538 N N . LEU A 1 186 ? 14.441 37.577 13.995 1.00 13.33 191 LEU A N 1
ATOM 1539 C CA . LEU A 1 186 ? 14.976 38.286 15.176 1.00 13.91 191 LEU A CA 1
ATOM 1540 C C . LEU A 1 186 ? 14.345 37.730 16.455 1.00 13.53 191 LEU A C 1
ATOM 1541 O O . LEU A 1 186 ? 13.185 37.248 16.489 1.00 14.94 191 LEU A O 1
ATOM 1546 N N . GLN A 1 187 ? 15.121 37.787 17.540 1.00 13.33 192 GLN A N 1
ATOM 1547 C CA . GLN A 1 187 ? 14.675 37.399 18.864 1.00 14.39 192 GLN A CA 1
ATOM 1548 C C . GLN A 1 187 ? 14.776 38.659 19.752 1.00 11.83 192 GLN A C 1
ATOM 1549 O O . GLN A 1 187 ? 15.837 39.321 19.800 1.00 15.56 192 GLN A O 1
ATOM 1555 N N . VAL A 1 188 ? 13.689 38.978 20.476 1.00 13.20 193 VAL A N 1
ATOM 1556 C CA . VAL A 1 188 ? 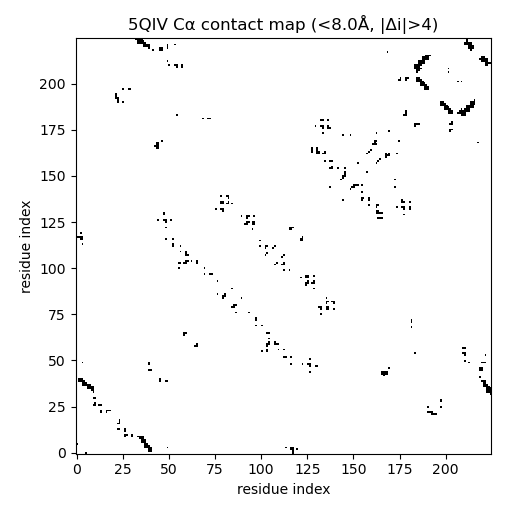13.606 40.060 21.406 1.00 12.26 193 VAL A CA 1
ATOM 1557 C C . VAL A 1 188 ? 13.541 39.495 22.837 1.00 13.04 193 VAL A C 1
ATOM 1558 O O . VAL A 1 188 ? 12.637 38.678 23.168 1.00 15.75 193 VAL A O 1
ATOM 1562 N N . GLU A 1 189 ? 14.519 39.904 23.662 1.00 12.79 194 GLU A N 1
ATOM 1563 C CA . GLU A 1 189 ? 14.545 39.637 25.118 1.00 13.54 194 GLU A CA 1
ATOM 1564 C C . GLU A 1 189 ? 13.885 40.770 25.902 1.00 13.09 194 GLU A C 1
ATOM 1565 O O . GLU A 1 189 ? 14.232 41.931 25.677 1.00 14.60 194 GLU A O 1
ATOM 1571 N N . TYR A 1 190 ? 12.964 40.437 26.799 1.00 14.20 195 TYR A N 1
ATOM 1572 C CA . TYR A 1 190 ? 12.129 41.445 27.515 1.00 16.88 195 TYR A CA 1
ATOM 1573 C C . TYR A 1 190 ? 12.617 41.538 28.968 1.00 18.69 195 TYR A C 1
ATOM 1574 O O . TYR A 1 190 ? 12.576 40.514 29.662 1.00 18.48 195 TYR A O 1
ATOM 1583 N N . VAL A 1 191 ? 13.100 42.724 29.389 1.00 16.53 196 VAL A N 1
ATOM 1584 C CA . VAL A 1 191 ? 13.535 43.028 30.749 1.00 17.99 196 VAL A CA 1
ATOM 1585 C C . VAL A 1 191 ? 12.673 44.169 31.299 1.00 20.27 196 VAL A C 1
ATOM 1586 O O . VAL A 1 191 ? 12.881 45.309 30.931 1.00 28.66 196 VAL A O 1
ATOM 1590 N N . ASP A 1 192 ? 11.713 43.843 32.161 1.00 19.33 197 ASP A N 1
ATOM 1591 C CA . ASP A 1 192 ? 10.878 44.832 32.846 1.00 23.59 197 ASP A CA 1
ATOM 1592 C C . ASP A 1 192 ? 11.167 44.770 34.352 1.00 24.45 197 ASP A C 1
ATOM 1593 O O . ASP A 1 192 ? 11.974 43.903 34.797 1.00 20.92 197 ASP A O 1
ATOM 1598 N N . GLU A 1 193 ? 10.497 45.621 35.153 1.00 26.78 198 GLU A N 1
ATOM 1599 C CA . GLU A 1 193 ? 10.755 45.687 36.620 1.00 28.06 198 GLU A CA 1
ATOM 1600 C C . GLU A 1 193 ? 9.730 44.887 37.443 1.00 21.92 198 GLU A C 1
ATOM 1601 O O . GLU A 1 193 ? 9.585 45.147 38.625 1.00 26.29 198 GLU A O 1
ATOM 1607 N N . MET A 1 194 ? 9.085 43.865 36.845 1.00 20.12 199 MET A N 1
ATOM 1608 C CA . MET A 1 194 ? 8.211 42.977 37.572 1.00 19.23 199 MET A CA 1
ATOM 1609 C C . MET A 1 194 ? 8.988 41.709 37.961 1.00 15.73 199 MET A C 1
ATOM 1610 O O . MET A 1 194 ? 9.978 41.368 37.278 1.00 16.87 199 MET A O 1
ATOM 1615 N N . ASP A 1 195 ? 8.620 41.095 39.100 1.00 15.76 200 ASP A N 1
ATOM 1616 C CA . ASP A 1 195 ? 9.352 39.934 39.682 1.00 15.71 200 ASP A CA 1
ATOM 1617 C C . ASP A 1 195 ? 8.955 38.637 38.984 1.00 15.60 200 ASP A C 1
ATOM 1618 O O . ASP A 1 195 ? 8.342 37.756 39.585 1.00 18.07 200 ASP A O 1
ATOM 1623 N N . THR A 1 196 ? 9.336 38.564 37.710 1.00 16.36 201 THR A N 1
ATOM 1624 C CA . THR A 1 196 ? 8.846 37.586 36.740 1.00 14.51 201 THR A CA 1
ATOM 1625 C C . THR A 1 196 ? 10.038 36.957 36.009 1.00 14.76 201 THR A C 1
ATOM 1626 O O . THR A 1 196 ? 11.213 37.403 36.205 1.00 15.68 201 THR A O 1
ATOM 1630 N N . ALA A 1 197 ? 9.810 35.967 35.146 1.00 12.77 202 ALA A N 1
ATOM 1631 C CA . ALA A 1 197 ? 10.912 35.362 34.414 1.00 14.06 202 ALA A CA 1
ATOM 1632 C C . ALA A 1 197 ? 11.408 36.265 33.296 1.00 13.49 202 ALA A C 1
ATOM 1633 O O . ALA A 1 197 ? 10.571 36.930 32.624 1.00 16.63 202 ALA A O 1
ATOM 1635 N N . LEU A 1 198 ? 12.742 36.310 33.110 1.00 15.37 203 LEU A N 1
ATOM 1636 C CA . LEU A 1 198 ? 13.346 36.830 31.875 1.00 14.88 203 LEU A CA 1
ATOM 1637 C C . LEU A 1 198 ? 12.870 35.940 30.730 1.00 15.97 203 LEU A C 1
ATOM 1638 O O . LEU A 1 198 ? 12.899 34.721 30.820 1.00 17.19 203 LEU A O 1
ATOM 1643 N N . ASN A 1 199 ? 12.294 36.541 29.701 1.00 14.12 204 ASN A N 1
ATOM 1644 C CA . ASN A 1 199 ? 11.591 35.798 28.633 1.00 16.57 204 ASN A CA 1
ATOM 1645 C C . ASN A 1 199 ? 11.914 36.430 27.277 1.00 16.66 204 ASN A C 1
ATOM 1646 O O . ASN A 1 199 ? 12.338 37.630 27.188 1.00 15.26 204 ASN A O 1
ATOM 1651 N N . HIS A 1 200 ? 11.631 35.688 26.192 1.00 15.67 205 HIS A N 1
ATOM 1652 C CA . HIS A 1 200 ? 11.827 36.210 24.840 1.00 17.35 205 HIS A CA 1
ATOM 1653 C C . HIS A 1 200 ? 10.792 35.676 23.845 1.00 20.01 205 HIS A C 1
ATOM 1654 O O . HIS A 1 200 ? 10.098 34.674 24.136 1.00 22.68 205 HIS A O 1
ATOM 1661 N N . HIS A 1 201 ? 10.744 36.358 22.686 1.00 18.46 206 HIS A N 1
ATOM 1662 C CA . HIS A 1 201 ? 9.866 36.021 21.517 1.00 20.17 206 HIS A CA 1
ATOM 1663 C C . HIS A 1 201 ? 10.697 36.052 20.231 1.00 17.48 206 HIS A C 1
ATOM 1664 O O . HIS A 1 201 ? 11.579 36.902 20.075 1.00 17.11 206 HIS A O 1
ATOM 1671 N N . VAL A 1 202 ? 10.457 35.082 19.336 1.00 19.75 207 VAL A N 1
ATOM 1672 C CA . VAL A 1 202 ? 11.106 35.024 18.050 1.00 18.66 207 VAL A CA 1
ATOM 1673 C C . VAL A 1 202 ? 10.107 35.438 16.966 1.00 18.42 207 VAL A C 1
ATOM 1674 O O . VAL A 1 202 ? 8.941 34.988 17.002 1.00 22.02 207 VAL A O 1
ATOM 1678 N N . PHE A 1 203 ? 10.581 36.272 16.022 1.00 15.72 208 PHE A N 1
ATOM 1679 C CA . PHE A 1 203 ? 9.841 36.796 14.887 1.00 16.93 208 PHE A CA 1
ATOM 1680 C C . PHE A 1 203 ? 10.528 36.324 13.603 1.00 20.84 208 PHE A C 1
ATOM 1681 O O . PHE A 1 203 ? 11.678 36.733 13.358 1.00 19.80 208 PHE A O 1
ATOM 1689 N N . PRO A 1 204 ? 9.942 35.388 12.839 1.00 25.07 209 PRO A N 1
ATOM 1690 C CA . PRO A 1 204 ? 8.731 34.588 13.065 1.00 26.24 209 PRO A CA 1
ATOM 1691 C C . PRO A 1 204 ? 8.960 33.425 14.023 1.00 31.90 209 PRO A C 1
ATOM 1692 O O . PRO A 1 204 ? 10.123 33.073 14.260 1.00 30.06 209 PRO A O 1
ATOM 1696 N N . GLU A 1 205 ? 7.839 32.845 14.496 1.00 38.70 210 GLU A N 1
ATOM 1697 C CA . GLU A 1 205 ? 7.762 31.893 15.596 1.00 44.03 210 GLU A CA 1
ATOM 1698 C C . GLU A 1 205 ? 8.745 30.728 15.385 1.00 52.02 210 GLU A C 1
ATOM 1699 O O . GLU A 1 205 ? 9.391 30.283 16.349 1.00 55.17 210 GLU A O 1
ATOM 1701 N N . ALA A 1 206 ? 8.876 30.226 14.149 1.00 47.00 211 ALA A N 1
ATOM 1702 C CA . ALA A 1 206 ? 9.557 28.946 13.990 1.00 48.14 211 ALA A CA 1
ATOM 1703 C C . ALA A 1 206 ? 11.093 29.093 13.882 1.00 49.81 211 ALA A C 1
ATOM 1704 O O . ALA A 1 206 ? 11.783 28.108 14.129 1.00 69.23 211 ALA A O 1
ATOM 1706 N N . ALA A 1 207 ? 11.626 30.310 13.644 1.00 41.01 212 ALA A N 1
ATOM 1707 C CA . ALA A 1 207 ? 12.927 30.564 12.908 1.00 38.16 212 ALA A CA 1
ATOM 1708 C C . ALA A 1 207 ? 14.175 30.595 13.808 1.00 34.30 212 ALA A C 1
ATOM 1709 O O . ALA A 1 207 ? 14.085 30.782 15.028 1.00 37.36 212 ALA A O 1
ATOM 1711 N N . THR A 1 208 ? 15.343 30.439 13.158 1.00 32.46 213 THR A N 1
ATOM 1712 C CA . THR A 1 208 ? 16.677 30.637 13.759 1.00 32.51 213 THR A CA 1
ATOM 1713 C C . THR A 1 208 ? 17.046 32.109 13.639 1.00 28.02 213 THR A C 1
ATOM 1714 O O . THR A 1 208 ? 17.179 32.606 12.521 1.00 27.02 213 THR A O 1
ATOM 1718 N N . PRO A 1 209 ? 17.194 32.863 14.749 1.00 25.28 214 PRO A N 1
ATOM 1719 C CA . PRO A 1 209 ? 17.443 34.293 14.639 1.00 19.19 214 PRO A CA 1
ATOM 1720 C C . PRO A 1 209 ? 18.838 34.643 14.101 1.00 22.86 214 PRO A C 1
ATOM 1721 O O . PRO A 1 209 ? 19.845 33.936 14.368 1.00 23.78 214 PRO A O 1
ATOM 1725 N N . SER A 1 210 ? 18.892 35.781 13.393 1.00 18.40 215 SER A N 1
ATOM 1726 C CA . SER A 1 210 ?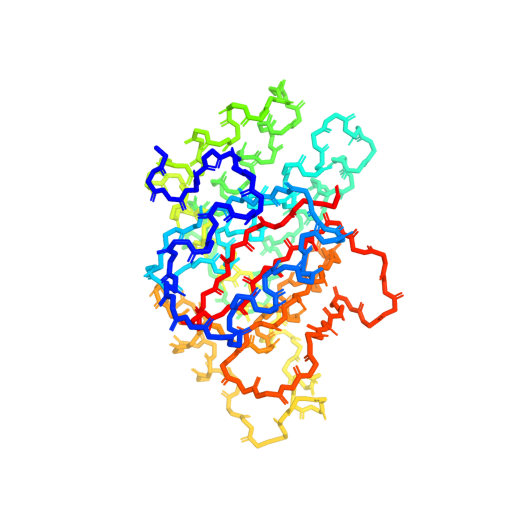 20.129 36.403 12.953 1.00 23.85 215 SER A CA 1
ATOM 1727 C C . SER A 1 210 ? 20.458 37.620 13.837 1.00 17.19 215 SER A C 1
ATOM 1728 O O . SER A 1 210 ? 21.639 38.003 13.957 1.00 20.96 215 SER A O 1
ATOM 1731 N N . VAL A 1 211 ? 19.442 38.193 14.493 1.00 16.17 216 VAL A N 1
ATOM 1732 C CA . VAL A 1 211 ? 19.529 39.423 15.282 1.00 17.00 216 VAL A CA 1
ATOM 1733 C C . VAL A 1 211 ? 18.903 39.137 16.661 1.00 14.69 216 VAL A C 1
ATOM 1734 O O . VAL A 1 211 ? 17.832 38.499 16.736 1.00 15.03 216 VAL A O 1
ATOM 1738 N N . TYR A 1 212 ? 19.557 39.641 17.741 1.00 13.96 217 TYR A N 1
ATOM 1739 C CA . TYR A 1 212 ? 19.035 39.622 19.112 1.00 12.69 217 TYR A CA 1
ATOM 1740 C C . TYR A 1 212 ? 18.949 41.068 19.617 1.00 13.48 217 TYR A C 1
ATOM 1741 O O . TYR A 1 212 ? 19.950 41.821 19.524 1.00 13.83 217 TYR A O 1
ATOM 1750 N N . LEU A 1 213 ? 17.806 41.468 20.170 1.00 13.13 218 LEU A N 1
ATOM 1751 C CA . LEU A 1 213 ? 17.571 42.787 20.758 1.00 12.47 218 LEU A CA 1
ATOM 1752 C C . LEU A 1 213 ? 17.111 42.647 22.204 1.00 11.91 218 LEU A C 1
ATOM 1753 O O . LEU A 1 213 ? 16.397 41.699 22.564 1.00 15.30 218 LEU A O 1
ATOM 1758 N N . LEU A 1 214 ? 17.519 43.624 23.024 1.00 13.52 219 LEU A N 1
ATOM 1759 C CA . LEU A 1 214 ? 17.112 43.733 24.446 1.00 13.67 219 LEU A CA 1
ATOM 1760 C C . LEU A 1 214 ? 16.076 44.873 24.524 1.00 13.93 219 LEU A C 1
ATOM 1761 O O . LEU A 1 214 ? 16.443 45.984 24.226 1.00 14.90 219 LEU A O 1
ATOM 1766 N N . TYR A 1 215 ? 14.833 44.557 24.911 1.00 13.10 220 TYR A N 1
ATOM 1767 C CA . TYR A 1 215 ? 13.785 45.567 25.114 1.00 11.83 220 TYR A CA 1
ATOM 1768 C C . TYR A 1 215 ? 13.585 45.895 26.596 1.00 14.69 220 TYR A C 1
ATOM 1769 O O . TYR A 1 215 ? 13.219 45.043 27.398 1.00 15.26 220 TYR A O 1
ATOM 1778 N N . LYS A 1 216 ? 13.795 47.189 26.953 1.00 20.64 221 LYS A N 1
ATOM 1779 C CA . LYS A 1 216 ? 13.400 47.671 28.303 1.00 28.68 221 LYS A CA 1
ATOM 1780 C C . LYS A 1 216 ? 12.644 49.041 28.282 1.00 41.61 221 LYS A C 1
ATOM 1781 O O . LYS A 1 216 ? 11.542 49.255 28.917 1.00 46.88 221 LYS A O 1
ATOM 1783 N N . THR A 1 217 ? 13.070 50.079 27.606 1.00 38.45 222 THR A N 1
ATOM 1784 C CA . THR A 1 217 ? 12.251 51.232 28.159 1.00 54.70 222 THR A CA 1
ATOM 1785 C C . THR A 1 217 ? 11.268 51.839 27.142 1.00 49.12 222 THR A C 1
ATOM 1786 O O . THR A 1 217 ? 11.210 53.029 26.993 1.00 48.28 222 THR A O 1
ATOM 1790 N N . SER A 1 218 ? 10.412 51.040 26.504 1.00 30.02 223 SER A N 1
ATOM 1791 C CA . SER A 1 218 ? 10.170 51.384 25.107 1.00 34.61 223 SER A CA 1
ATOM 1792 C C . SER A 1 218 ? 11.536 51.536 24.390 1.00 25.79 223 SER A C 1
ATOM 1793 O O . SER A 1 218 ? 11.622 52.179 23.415 1.00 34.66 223 SER A O 1
ATOM 1796 N N . HIS A 1 219 ? 12.588 50.874 24.860 1.00 22.54 224 HIS A N 1
ATOM 1797 C CA . HIS A 1 219 ? 13.926 51.026 24.230 1.00 19.04 224 HIS A CA 1
ATOM 1798 C C . HIS A 1 219 ? 14.567 49.675 23.778 1.00 16.55 224 HIS A C 1
ATOM 1799 O O . HIS A 1 219 ? 14.397 48.659 24.463 1.00 22.30 224 HIS A O 1
ATOM 1806 N N . TYR A 1 220 ? 15.244 49.636 22.593 1.00 15.26 225 TYR A N 1
ATOM 1807 C CA . TYR A 1 220 ? 15.917 48.405 21.994 1.00 15.44 225 TYR A CA 1
ATOM 1808 C C . TYR A 1 220 ? 17.432 48.614 21.869 1.00 16.69 225 TYR A C 1
ATOM 1809 O O . TYR A 1 220 ? 17.851 49.499 21.171 1.00 20.21 225 TYR A O 1
ATOM 1818 N N . ASN A 1 221 ? 18.214 47.771 22.587 1.00 14.98 226 ASN A N 1
ATOM 1819 C CA . ASN A 1 221 ? 19.696 47.690 22.465 1.00 13.86 226 ASN A CA 1
ATOM 1820 C C . ASN A 1 221 ? 20.056 46.356 21.781 1.00 12.83 226 ASN A C 1
ATOM 1821 O O . ASN A 1 221 ? 19.163 45.459 21.600 1.00 16.30 226 ASN A O 1
ATOM 1826 N N . ILE A 1 222 ? 21.267 46.251 21.205 1.00 13.25 227 ILE A N 1
ATOM 1827 C CA . ILE A 1 222 ? 21.677 45.106 20.382 1.00 12.26 227 ILE A CA 1
ATOM 1828 C C . ILE A 1 222 ? 22.492 44.120 21.216 1.00 12.85 227 ILE A C 1
ATOM 1829 O O . ILE A 1 222 ? 23.499 44.533 21.866 1.00 16.65 227 ILE A O 1
ATOM 1834 N N . LEU A 1 223 ? 22.113 42.841 21.231 1.00 14.28 228 LEU A N 1
ATOM 1835 C CA . LEU A 1 223 ? 22.828 41.792 21.994 1.00 14.19 228 LEU A CA 1
ATOM 1836 C C . LEU A 1 223 ? 23.655 40.932 21.052 1.00 15.38 228 LEU A C 1
ATOM 1837 O O . LEU A 1 223 ? 23.276 40.686 19.898 1.00 15.71 228 LEU A O 1
ATOM 1842 N N . TYR A 1 224 ? 24.712 40.323 21.652 1.00 17.22 229 TYR A N 1
ATOM 1843 C CA . TYR A 1 224 ? 25.607 39.406 20.958 1.00 19.50 229 TYR A CA 1
ATOM 1844 C C . TYR A 1 224 ? 25.668 38.111 21.743 1.00 21.12 229 TYR A C 1
ATOM 1845 O O . TYR A 1 224 ? 25.992 38.146 22.947 1.00 22.99 229 TYR A O 1
ATOM 1854 N N . ALA A 1 225 ? 25.377 36.997 21.045 1.00 26.19 230 ALA A N 1
ATOM 1855 C CA . ALA A 1 225 ? 25.349 35.661 21.660 1.00 28.64 230 ALA A CA 1
ATOM 1856 C C . ALA A 1 225 ? 26.780 35.173 21.906 1.00 41.36 230 ALA A C 1
ATOM 1857 O O . ALA A 1 225 ? 27.693 35.486 21.119 1.00 47.63 230 ALA A O 1
#